Protein AF-A0A1Y4DAA7-F1 (afdb_monomer)

Radius of gyration: 29.64 Å; Cα contacts (8 Å, |Δi|>4): 229; chains: 1; bounding box: 51×98×81 Å

Organism: NCBI:txid2562704

Nearest PDB structures (foldseek):
  8glv-assembly1_Me  TM=2.232E-01  e=8.891E+00  Chlamydomonas reinhardtii

Solvent-accessible surface area (backbone atoms only — not comparable to full-atom values): 13936 Å² total; per-residue (Å²): 135,84,86,86,86,86,81,92,75,92,79,76,93,72,79,90,75,85,69,73,66,63,58,48,53,56,48,51,51,51,49,52,50,50,53,50,49,52,51,51,54,49,47,50,50,32,50,53,49,26,56,49,32,43,52,52,24,46,65,56,36,21,72,35,52,93,84,42,50,72,61,50,52,63,50,36,45,62,29,49,51,32,42,54,52,27,33,74,71,33,54,70,61,33,35,70,44,30,60,68,67,45,42,79,37,45,18,48,76,60,78,42,68,46,33,51,54,62,50,41,74,71,49,47,86,77,49,58,82,87,51,28,66,62,52,49,53,42,31,52,50,49,47,54,31,39,52,79,68,53,84,70,53,68,70,51,54,51,34,45,48,54,31,52,49,50,45,35,68,32,68,59,92,48,65,69,60,54,55,57,50,40,44,62,35,51,52,50,49,49,56,38,50,75,66,68,40,90,57,40,38,58,53,27,43,66,54,48,49,74,38,64,30,41,51,64,64,69,47,33,50,56,58,51,39,74,77,43,28,82,78,40,73,94,50,23,68,58,47,52,53,48,35,51,48,36,59,63,40,57,107

Mean predicted aligned error: 16.06 Å

Structure (mmCIF, N/CA/C/O backbone):
data_AF-A0A1Y4DAA7-F1
#
_entry.id   AF-A0A1Y4DAA7-F1
#
loop_
_atom_site.group_PDB
_atom_site.id
_atom_site.type_symbol
_atom_site.label_atom_id
_atom_site.label_alt_id
_atom_site.label_comp_id
_atom_site.label_asym_id
_atom_site.label_entity_id
_atom_site.label_seq_id
_atom_site.pdbx_PDB_ins_code
_atom_site.Cartn_x
_atom_site.Cartn_y
_atom_site.Cartn_z
_atom_site.occupancy
_atom_site.B_iso_or_equiv
_atom_site.auth_seq_id
_atom_site.auth_comp_id
_atom_site.auth_asym_id
_atom_site.auth_atom_id
_atom_site.pdbx_PDB_model_num
ATOM 1 N N . MET A 1 1 ? -19.362 75.043 58.374 1.00 34.78 1 MET A N 1
ATOM 2 C CA . MET A 1 1 ? -19.448 74.983 56.898 1.00 34.78 1 MET A CA 1
ATOM 3 C C . MET A 1 1 ? -18.044 74.804 56.323 1.00 34.78 1 MET A C 1
ATOM 5 O O . MET A 1 1 ? -17.164 75.540 56.727 1.00 34.78 1 MET A O 1
ATOM 9 N N . LYS A 1 2 ? -17.886 73.831 55.411 1.00 33.00 2 LYS A N 1
ATOM 10 C CA . LYS A 1 2 ? -16.891 73.701 54.318 1.00 33.00 2 LYS A CA 1
ATOM 11 C C . LYS A 1 2 ? -15.362 73.779 54.616 1.00 33.00 2 LYS A C 1
ATOM 13 O O . LYS A 1 2 ? -14.800 74.858 54.682 1.00 33.00 2 LYS A O 1
ATOM 18 N N . ARG A 1 3 ? -14.748 72.573 54.622 1.00 35.94 3 ARG A N 1
ATOM 19 C CA . ARG A 1 3 ? -13.523 72.075 53.913 1.00 35.94 3 ARG A CA 1
ATOM 20 C C . ARG A 1 3 ? -12.212 72.877 54.088 1.00 35.94 3 ARG A C 1
ATOM 22 O O . ARG A 1 3 ? -12.079 73.949 53.523 1.00 35.94 3 ARG A O 1
ATOM 29 N N . ILE A 1 4 ? -11.275 72.455 54.951 1.00 38.22 4 ILE A N 1
ATOM 30 C CA . ILE A 1 4 ? -10.219 71.406 54.802 1.00 38.22 4 ILE A CA 1
ATOM 31 C C . ILE A 1 4 ? -9.170 71.714 53.705 1.00 38.22 4 ILE A C 1
ATOM 33 O O . ILE A 1 4 ? -9.288 71.282 52.565 1.00 38.22 4 ILE A O 1
ATOM 37 N N . VAL A 1 5 ? -8.194 72.555 54.065 1.00 37.56 5 VAL A N 1
ATOM 38 C CA . VAL A 1 5 ? -6.740 72.290 54.223 1.00 37.56 5 VAL A CA 1
ATOM 39 C C . VAL A 1 5 ? -6.152 71.032 53.529 1.00 37.56 5 VAL A C 1
ATOM 41 O O . VAL A 1 5 ? -6.303 69.924 54.023 1.00 37.56 5 VAL A O 1
ATOM 44 N N . LEU A 1 6 ? -5.383 71.291 52.456 1.00 31.86 6 LEU A N 1
ATOM 45 C CA . LEU A 1 6 ? -3.923 71.062 52.342 1.00 31.86 6 LEU A CA 1
ATOM 46 C C . LEU A 1 6 ? -3.342 69.690 51.905 1.00 31.86 6 LEU A C 1
ATOM 48 O O . LEU A 1 6 ? -3.637 68.638 52.456 1.00 31.86 6 LEU A O 1
ATOM 52 N N . LEU A 1 7 ? -2.346 69.844 51.018 1.00 33.09 7 LEU A N 1
ATOM 53 C CA . LEU A 1 7 ? -1.111 69.071 50.801 1.00 33.09 7 LEU A CA 1
ATOM 54 C C . LEU A 1 7 ? -1.125 67.788 49.953 1.00 33.09 7 LEU A C 1
ATOM 56 O O . LEU A 1 7 ? -1.532 66.706 50.362 1.00 33.09 7 LEU A O 1
ATOM 60 N N . LEU A 1 8 ? -0.499 67.956 48.782 1.00 38.72 8 LEU A N 1
ATOM 61 C CA . LEU A 1 8 ? 0.221 66.948 48.015 1.00 38.72 8 LEU A CA 1
ATOM 62 C C . LEU A 1 8 ? 1.177 66.123 48.891 1.00 38.72 8 LEU A C 1
ATOM 64 O O . LEU A 1 8 ? 2.057 66.681 49.548 1.00 38.72 8 LEU A O 1
ATOM 68 N N . LEU A 1 9 ? 1.105 64.801 48.747 1.00 34.94 9 LEU A N 1
ATOM 69 C CA . LEU A 1 9 ? 2.240 63.904 48.940 1.00 34.94 9 LEU A CA 1
ATOM 70 C C . LEU A 1 9 ? 2.188 62.796 47.881 1.00 34.94 9 LEU A C 1
ATOM 72 O O . LEU A 1 9 ? 1.181 62.105 47.731 1.00 34.94 9 LEU A O 1
ATOM 76 N N . LEU A 1 10 ? 3.282 62.667 47.126 1.00 40.94 10 LEU A N 1
ATOM 77 C CA . LEU A 1 10 ? 3.526 61.594 46.166 1.00 40.94 10 LEU A CA 1
ATOM 78 C C . LEU A 1 10 ? 3.413 60.220 46.839 1.00 40.94 10 LEU A C 1
ATOM 80 O O . LEU A 1 10 ? 4.112 59.961 47.815 1.00 40.94 10 LEU A O 1
ATOM 84 N N . THR A 1 11 ? 2.678 59.294 46.221 1.00 40.38 11 THR A N 1
ATOM 85 C CA . THR A 1 11 ? 2.984 57.858 46.301 1.00 40.38 11 THR A CA 1
ATOM 86 C C . THR A 1 11 ? 2.868 57.212 44.918 1.00 40.38 11 THR A C 1
ATOM 88 O O . THR A 1 11 ? 1.792 56.986 44.384 1.00 40.38 11 THR A O 1
ATOM 91 N N . LEU A 1 12 ? 4.051 56.981 44.347 1.00 35.09 12 LEU A N 1
ATOM 92 C CA . LEU A 1 12 ? 4.485 55.750 43.685 1.00 35.09 12 LEU A CA 1
ATOM 93 C C . LEU A 1 12 ? 3.609 55.155 42.569 1.00 35.09 12 LEU A C 1
ATOM 95 O O . LEU A 1 12 ? 2.620 54.461 42.782 1.00 35.09 12 LEU A O 1
ATOM 99 N N . ILE A 1 13 ? 4.145 55.332 41.360 1.00 46.44 13 ILE A N 1
ATOM 100 C CA . ILE A 1 13 ? 4.071 54.440 40.201 1.00 46.44 13 ILE A CA 1
ATOM 101 C C . ILE A 1 13 ? 3.868 52.982 40.650 1.00 46.44 13 ILE A C 1
ATOM 103 O O . ILE A 1 13 ? 4.782 52.355 41.178 1.00 46.44 13 ILE A O 1
ATOM 107 N N . SER A 1 14 ? 2.684 52.433 40.393 1.00 40.03 14 SER A N 1
ATOM 108 C CA . SER A 1 14 ? 2.485 50.988 40.307 1.00 40.03 14 SER A CA 1
ATOM 109 C C . SER A 1 14 ? 2.174 50.660 38.849 1.00 40.03 14 SER A C 1
ATOM 111 O O . S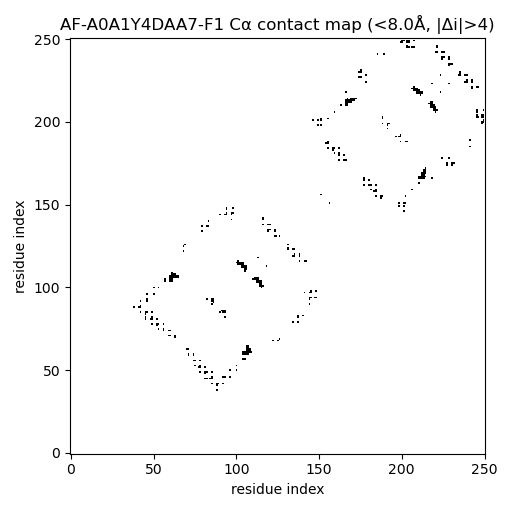ER A 1 14 ? 1.086 50.998 38.377 1.00 40.03 14 SER A O 1
ATOM 113 N N . PRO A 1 15 ? 3.093 50.031 38.098 1.00 40.69 15 PRO A N 1
ATOM 114 C CA . PRO A 1 15 ? 2.732 49.436 36.830 1.00 40.69 15 PRO A CA 1
ATOM 115 C C . PRO A 1 15 ? 1.942 48.167 37.153 1.00 40.69 15 PRO A C 1
ATOM 117 O O . PRO A 1 15 ? 2.514 47.123 37.447 1.00 40.69 15 PRO A O 1
ATOM 120 N N . ALA A 1 16 ? 0.613 48.233 37.089 1.00 39.12 16 ALA A N 1
ATOM 121 C CA . ALA A 1 16 ? -0.223 47.038 36.999 1.00 39.12 16 ALA A CA 1
ATOM 122 C C . ALA A 1 16 ? -0.151 46.460 35.571 1.00 39.12 16 ALA A C 1
ATOM 124 O O . ALA A 1 16 ? -1.151 46.290 34.884 1.00 39.12 16 ALA A O 1
ATOM 125 N N . VAL A 1 17 ? 1.064 46.183 35.108 1.00 50.28 17 VAL A N 1
ATOM 126 C CA . VAL A 1 17 ? 1.347 45.295 33.984 1.00 50.28 17 VAL A CA 1
ATOM 127 C C . VAL A 1 17 ? 2.045 44.127 34.645 1.00 50.28 17 VAL A C 1
ATOM 129 O O . VAL A 1 17 ? 3.196 44.296 34.982 1.00 50.28 17 VAL A O 1
ATOM 132 N N . PHE A 1 18 ? 1.330 43.046 34.963 1.00 45.78 18 PHE A N 1
ATOM 133 C CA . PHE A 1 18 ? 1.819 41.672 35.221 1.00 45.78 18 PHE A CA 1
ATOM 134 C C . PHE A 1 18 ? 0.738 40.898 36.003 1.00 45.78 18 PHE A C 1
ATOM 136 O O . PHE A 1 18 ? 0.894 40.563 37.170 1.00 45.78 18 PHE A O 1
ATOM 143 N N . ALA A 1 19 ? -0.398 40.631 35.354 1.00 43.03 19 ALA A N 1
ATOM 144 C CA . ALA A 1 19 ? -1.357 39.610 35.809 1.00 43.03 19 ALA A CA 1
ATOM 145 C C . ALA A 1 19 ? -2.188 39.000 34.660 1.00 43.03 19 ALA A C 1
ATOM 147 O O . ALA A 1 19 ? -2.745 37.918 34.810 1.00 43.03 19 ALA A O 1
ATOM 148 N N . GLN A 1 20 ? -2.256 39.649 33.489 1.00 40.69 20 GLN A N 1
ATOM 149 C CA . GLN A 1 20 ? -3.049 39.167 32.346 1.00 40.69 20 GLN A CA 1
ATOM 150 C C . GLN A 1 20 ? -2.310 38.203 31.399 1.00 40.69 20 GLN A C 1
ATOM 152 O O . GLN A 1 20 ? -2.951 37.526 30.598 1.00 40.69 20 GLN A O 1
ATOM 157 N N . THR A 1 21 ? -0.983 38.089 31.478 1.00 46.91 21 THR A N 1
ATOM 158 C CA . THR A 1 21 ? -0.200 37.215 30.583 1.00 46.91 21 THR A CA 1
ATOM 159 C C . THR A 1 21 ? -0.166 35.752 31.041 1.00 46.91 21 THR A C 1
ATOM 161 O O . THR A 1 21 ? -0.253 34.852 30.209 1.00 46.91 21 THR A O 1
ATOM 164 N N . THR A 1 22 ? -0.132 35.478 32.347 1.00 48.25 22 THR A N 1
ATOM 165 C CA . THR A 1 22 ? -0.086 34.106 32.899 1.00 48.25 22 THR A CA 1
ATOM 166 C C . THR A 1 22 ? -1.446 33.395 32.889 1.00 48.25 22 THR A C 1
ATOM 168 O O . THR A 1 22 ? -1.518 32.187 32.643 1.00 48.25 22 THR A O 1
ATOM 171 N N . VAL A 1 23 ? -2.548 34.129 33.083 1.00 49.56 23 VAL A N 1
ATOM 172 C CA . VAL A 1 23 ? -3.913 33.575 32.982 1.00 49.56 23 VAL A CA 1
ATOM 173 C C . VAL A 1 23 ? -4.238 33.174 31.538 1.00 49.56 23 VAL A C 1
ATOM 175 O O . VAL A 1 23 ? -4.834 32.122 31.323 1.00 49.56 23 VAL A O 1
ATOM 178 N N . ASN A 1 24 ? -3.769 33.939 30.546 1.00 56.81 24 ASN A N 1
ATOM 179 C CA . ASN A 1 24 ? -3.938 33.597 29.132 1.00 56.81 24 ASN A CA 1
ATOM 180 C C . ASN A 1 24 ? -3.098 32.385 28.716 1.00 56.81 24 ASN A C 1
ATOM 182 O O . ASN A 1 24 ? -3.638 31.481 28.091 1.00 56.81 24 ASN A O 1
ATOM 186 N N . ALA A 1 25 ? -1.822 32.302 29.107 1.00 57.66 25 ALA A N 1
ATOM 187 C CA . ALA A 1 25 ? -0.985 31.148 28.765 1.00 57.66 25 ALA A CA 1
ATOM 188 C C . ALA A 1 25 ? -1.542 29.834 29.346 1.00 57.66 25 ALA A C 1
ATOM 190 O O . ALA A 1 25 ? -1.697 28.857 28.621 1.00 57.66 25 ALA A O 1
ATOM 191 N N . SER A 1 26 ? -1.949 29.832 30.620 1.00 66.50 26 SER A N 1
ATOM 192 C CA . SER A 1 26 ? -2.527 28.644 31.269 1.00 66.50 26 SER A CA 1
ATOM 193 C C . SER A 1 26 ? -3.935 28.283 30.771 1.00 66.50 26 SER A C 1
ATOM 195 O O . SER A 1 26 ? -4.337 27.121 30.840 1.00 66.50 26 SER A O 1
ATOM 197 N N . ALA A 1 27 ? -4.724 29.251 30.294 1.00 66.69 27 ALA A N 1
ATOM 198 C CA . ALA A 1 27 ? -6.016 28.992 29.656 1.00 66.69 27 ALA A CA 1
ATOM 199 C C . ALA A 1 27 ? -5.841 28.442 28.232 1.00 66.69 27 ALA A C 1
ATOM 201 O O . ALA A 1 27 ? -6.522 27.485 27.870 1.00 66.69 27 ALA A O 1
ATOM 202 N N . ILE A 1 28 ? -4.890 28.983 27.465 1.00 66.56 28 ILE A N 1
ATOM 203 C CA . ILE A 1 28 ? -4.514 28.488 26.135 1.00 66.56 28 ILE A CA 1
ATOM 204 C C . ILE A 1 28 ? -3.943 27.071 26.239 1.00 66.56 28 ILE A C 1
ATOM 206 O O . ILE A 1 28 ? -4.340 26.203 25.472 1.00 66.56 28 ILE A O 1
ATOM 210 N N . GLU A 1 29 ? -3.084 26.797 27.220 1.00 66.81 29 GLU A N 1
ATOM 211 C CA . GLU A 1 29 ? -2.517 25.464 27.448 1.00 66.81 29 GLU A CA 1
ATOM 212 C C . GLU A 1 29 ? -3.592 24.448 27.868 1.00 66.81 29 GLU A C 1
ATOM 214 O O . GLU A 1 29 ? -3.622 23.327 27.361 1.00 66.81 29 GLU A O 1
ATOM 219 N N . ARG A 1 30 ? -4.547 24.845 28.723 1.00 70.62 30 ARG A N 1
ATOM 220 C CA . ARG A 1 30 ? -5.710 24.007 29.065 1.00 70.62 30 ARG A CA 1
ATOM 221 C C . ARG A 1 30 ? -6.621 23.755 27.865 1.00 70.62 30 ARG A C 1
ATOM 223 O O . ARG A 1 30 ? -7.062 22.622 27.689 1.00 70.62 30 ARG A O 1
ATOM 230 N N . ALA A 1 31 ? -6.877 24.765 27.036 1.00 63.81 31 ALA A N 1
ATOM 231 C CA . ALA A 1 31 ? -7.673 24.629 25.818 1.00 63.81 31 ALA A CA 1
ATOM 232 C C . ALA A 1 31 ? -6.971 23.744 24.776 1.00 63.81 31 ALA A C 1
ATOM 234 O O . ALA A 1 31 ? -7.603 22.867 24.194 1.00 63.81 31 ALA A O 1
ATOM 235 N N . ALA A 1 32 ? -5.656 23.901 24.601 1.00 58.78 32 ALA A N 1
ATOM 236 C CA . ALA A 1 32 ? -4.842 23.062 23.729 1.00 58.78 32 ALA A CA 1
ATOM 237 C C . ALA A 1 32 ? -4.811 21.607 24.217 1.00 58.78 32 ALA A C 1
ATOM 239 O O . ALA A 1 32 ? -4.983 20.687 23.421 1.00 58.78 32 ALA A O 1
ATOM 240 N N . LYS A 1 33 ? -4.674 21.384 25.530 1.00 61.44 33 LYS A N 1
ATOM 241 C CA . LYS A 1 33 ? -4.720 20.047 26.135 1.00 61.44 33 LYS A CA 1
ATOM 242 C C . LYS A 1 33 ? -6.104 19.406 26.014 1.00 61.44 33 LYS A C 1
ATOM 244 O O . LYS A 1 33 ? -6.197 18.223 25.707 1.00 61.44 33 LYS A O 1
ATOM 249 N N . ALA A 1 34 ? -7.178 20.174 26.199 1.00 63.88 34 ALA A N 1
ATOM 250 C CA . ALA A 1 34 ? -8.547 19.697 26.005 1.00 63.88 34 ALA A CA 1
ATOM 251 C C . ALA A 1 34 ? -8.826 19.340 24.536 1.00 63.88 34 ALA A C 1
ATOM 253 O O . ALA A 1 34 ? -9.356 18.265 24.266 1.00 63.88 34 ALA A O 1
ATOM 254 N N . ALA A 1 35 ? -8.399 20.180 23.589 1.00 61.31 35 ALA A N 1
ATOM 255 C CA . ALA A 1 3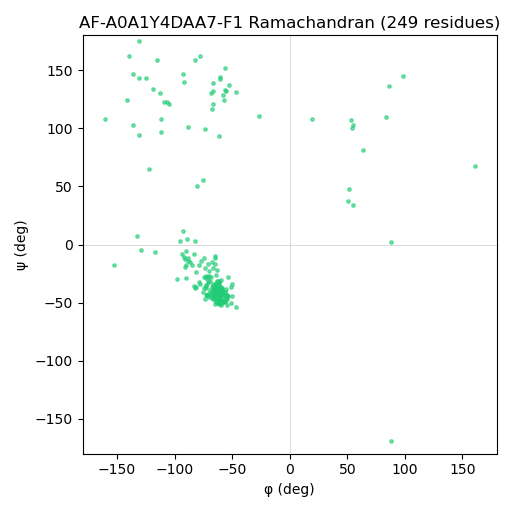5 ? -8.508 19.906 22.157 1.00 61.31 35 ALA A CA 1
ATOM 256 C C . ALA A 1 35 ? -7.672 18.683 21.738 1.00 61.31 35 ALA A C 1
ATOM 258 O O . ALA A 1 35 ? -8.130 17.852 20.955 1.00 61.31 35 ALA A O 1
ATOM 259 N N . HIS A 1 36 ? -6.470 18.531 22.299 1.00 64.19 36 HIS A N 1
ATOM 260 C CA . HIS A 1 36 ? -5.625 17.358 22.087 1.00 64.19 36 HIS A CA 1
ATOM 261 C C . HIS A 1 36 ? -6.291 16.077 22.611 1.00 64.19 36 HIS A C 1
ATOM 263 O O . HIS A 1 36 ? -6.343 15.075 21.900 1.00 64.19 36 HIS A O 1
ATOM 269 N N . ASN A 1 37 ? -6.854 16.116 23.821 1.00 71.94 37 ASN A N 1
ATOM 270 C CA . ASN A 1 37 ? -7.578 14.984 24.400 1.00 71.94 37 ASN A CA 1
ATOM 271 C C . ASN A 1 37 ? -8.829 14.635 23.582 1.00 71.94 37 ASN A C 1
ATOM 273 O O . ASN A 1 37 ? -9.057 13.468 23.291 1.00 71.94 37 ASN A O 1
ATOM 277 N N . GLN A 1 38 ? -9.582 15.636 23.120 1.00 74.81 38 GLN A N 1
ATOM 278 C CA . GLN A 1 38 ? -10.750 15.428 22.264 1.00 74.81 38 GLN A CA 1
ATOM 279 C C . GLN A 1 38 ? -10.377 14.774 20.925 1.00 74.81 38 GLN A C 1
ATOM 281 O O . GLN A 1 38 ? -11.077 13.873 20.463 1.00 74.81 38 GLN A O 1
ATOM 286 N N . LYS A 1 39 ? -9.254 15.183 20.316 1.00 74.69 39 LYS A N 1
ATOM 287 C CA . LYS A 1 39 ? -8.728 14.553 19.098 1.00 74.69 39 LYS A CA 1
ATOM 288 C C . LYS A 1 39 ? -8.296 13.106 19.355 1.00 74.69 39 LYS A C 1
ATOM 290 O O . LYS A 1 39 ? -8.612 12.232 18.553 1.00 74.69 39 LYS A O 1
ATOM 295 N N . ALA A 1 40 ? -7.617 12.836 20.470 1.00 75.31 40 ALA A N 1
ATOM 296 C CA . ALA A 1 40 ? -7.219 11.481 20.852 1.00 75.31 40 ALA A CA 1
ATOM 297 C C . ALA A 1 40 ? -8.438 10.566 21.093 1.00 75.31 40 ALA A C 1
ATOM 299 O O . ALA A 1 40 ? -8.477 9.447 20.580 1.00 75.31 40 ALA A O 1
ATOM 300 N N . ASP A 1 41 ? -9.467 11.064 21.784 1.00 84.25 41 ASP A N 1
ATOM 301 C CA . ASP A 1 41 ? -10.721 10.340 22.018 1.00 84.25 41 ASP A CA 1
ATOM 302 C C . ASP A 1 41 ? -11.462 10.046 20.709 1.00 84.25 41 ASP A C 1
ATOM 304 O O . ASP A 1 41 ? -12.002 8.953 20.523 1.00 84.25 41 ASP A O 1
ATOM 308 N N . GLN A 1 42 ? -11.473 11.001 19.774 1.00 88.06 42 GLN A N 1
ATOM 309 C CA . GLN A 1 42 ? -12.063 10.814 18.450 1.00 88.06 42 GLN A CA 1
ATOM 310 C C . GLN A 1 42 ? -11.323 9.739 17.644 1.00 88.06 42 GLN A C 1
ATOM 312 O O . GLN A 1 42 ? -11.968 8.856 17.080 1.00 88.06 42 GLN A O 1
ATOM 317 N N . VAL A 1 43 ? -9.987 9.772 17.616 1.00 88.25 43 VAL A N 1
ATOM 318 C CA . VAL A 1 43 ? -9.169 8.760 16.922 1.00 88.25 43 VAL A CA 1
ATOM 319 C C . VAL A 1 43 ? -9.380 7.373 17.532 1.00 88.25 43 VAL A C 1
ATOM 321 O O . VAL A 1 43 ? -9.535 6.400 16.795 1.00 88.25 43 VAL A O 1
ATOM 324 N N . SER A 1 44 ? -9.456 7.275 18.862 1.00 88.69 44 SER A N 1
ATOM 325 C CA . SER A 1 44 ? -9.745 6.020 19.565 1.00 88.69 44 SER A CA 1
ATOM 326 C C . SER A 1 44 ? -11.121 5.454 19.187 1.00 88.69 44 SER A C 1
ATOM 328 O O . SER A 1 44 ? -11.235 4.282 18.824 1.00 88.69 44 SER A O 1
ATOM 330 N N . LYS A 1 45 ? -12.162 6.300 19.162 1.00 93.88 45 LYS A N 1
ATOM 331 C CA . LYS A 1 45 ? -13.511 5.905 18.722 1.00 93.88 45 LYS A CA 1
ATOM 332 C C . LYS A 1 45 ? -13.532 5.428 17.270 1.00 93.88 45 LYS A C 1
ATOM 334 O O . LYS A 1 45 ? -14.098 4.376 16.996 1.00 93.88 45 LYS A O 1
ATOM 339 N N . LEU A 1 46 ? -12.893 6.162 16.357 1.00 94.00 46 LEU A N 1
ATOM 340 C CA . LEU A 1 46 ? -12.813 5.789 14.940 1.00 94.00 46 LEU A CA 1
ATOM 341 C C . LEU A 1 46 ? -12.023 4.492 14.728 1.00 94.00 46 LEU A C 1
ATOM 343 O O . LEU A 1 46 ? -12.396 3.674 13.890 1.00 94.00 46 LEU A O 1
ATOM 347 N N . THR A 1 47 ? -10.974 4.267 15.522 1.00 92.88 47 THR A N 1
ATOM 348 C CA . THR A 1 47 ? -10.204 3.014 15.516 1.00 92.88 47 THR A CA 1
ATOM 349 C C . THR A 1 47 ? -11.093 1.839 15.919 1.00 92.88 47 THR A C 1
ATOM 351 O O . THR A 1 47 ? -11.164 0.838 15.207 1.00 92.88 47 THR A O 1
ATOM 354 N N . ALA A 1 48 ? -11.823 1.971 17.031 1.00 94.62 48 ALA A N 1
ATOM 355 C CA . ALA A 1 48 ? -12.742 0.939 17.502 1.00 94.62 48 ALA A CA 1
ATOM 356 C C . ALA A 1 48 ? -13.874 0.668 16.496 1.00 94.62 48 ALA A C 1
ATOM 358 O O . ALA A 1 48 ? -14.188 -0.494 16.239 1.00 94.62 48 ALA A O 1
ATOM 359 N N . GLN A 1 49 ? -14.436 1.723 15.898 1.00 97.06 49 GLN A N 1
ATOM 360 C CA . GLN A 1 49 ? -15.466 1.620 14.864 1.00 97.06 49 GLN A CA 1
ATOM 361 C C . GLN A 1 49 ? -14.943 0.864 13.638 1.00 97.06 49 GLN A C 1
ATOM 363 O O . GLN A 1 49 ? -15.549 -0.116 13.224 1.00 97.06 49 GLN A O 1
ATOM 368 N N . THR A 1 50 ? -13.759 1.228 13.140 1.00 97.31 50 THR A N 1
ATOM 369 C CA . THR A 1 50 ? -13.133 0.569 11.983 1.00 97.31 50 THR A CA 1
ATOM 370 C C . THR A 1 50 ? -12.923 -0.929 12.216 1.00 97.31 50 THR A C 1
ATOM 372 O O . THR A 1 50 ? -13.200 -1.749 11.343 1.00 97.31 50 THR A O 1
ATOM 375 N N . LEU A 1 51 ? -12.477 -1.321 13.413 1.00 96.56 51 LEU A N 1
ATOM 376 C CA . LEU A 1 51 ? -12.307 -2.735 13.764 1.00 96.56 51 LEU A CA 1
ATOM 377 C C . LEU A 1 51 ? -13.644 -3.473 13.936 1.00 96.56 51 LEU A C 1
ATOM 379 O O . LEU A 1 51 ? -13.723 -4.675 13.670 1.00 96.56 51 LEU A O 1
ATOM 383 N N . ALA A 1 52 ? -14.694 -2.786 14.387 1.00 97.38 52 ALA A N 1
ATOM 384 C CA . ALA A 1 52 ? -16.038 -3.351 14.451 1.00 97.38 52 ALA A CA 1
ATOM 385 C C . ALA A 1 52 ? -16.617 -3.574 13.045 1.00 97.38 52 ALA A C 1
ATOM 387 O O . ALA A 1 52 ? -17.125 -4.663 12.764 1.00 97.38 52 ALA A O 1
ATOM 388 N N . ASP A 1 53 ? -16.460 -2.601 12.149 1.00 97.88 53 ASP A N 1
ATOM 389 C CA . ASP A 1 53 ? -16.917 -2.686 10.760 1.00 97.88 53 ASP A CA 1
ATOM 390 C C . ASP A 1 53 ? -16.131 -3.739 9.969 1.00 97.88 53 ASP A C 1
ATOM 392 O O . ASP A 1 53 ? -16.719 -4.479 9.180 1.00 97.88 53 ASP A O 1
ATOM 396 N N . LEU A 1 54 ? -14.836 -3.921 10.263 1.00 97.38 54 LEU A N 1
ATOM 397 C CA . LEU A 1 54 ? -14.049 -5.040 9.737 1.00 97.38 54 LEU A CA 1
ATOM 398 C C . LEU A 1 54 ? -14.662 -6.391 10.121 1.00 97.38 54 LEU A C 1
ATOM 400 O O . LEU A 1 54 ? -14.834 -7.256 9.264 1.00 97.38 54 LEU A O 1
ATOM 404 N N . LYS A 1 55 ? -15.026 -6.586 11.393 1.00 96.94 55 LYS A N 1
ATOM 405 C CA . LYS A 1 55 ? -15.658 -7.837 11.851 1.00 96.94 55 LYS A CA 1
ATOM 406 C C . LYS A 1 55 ? -17.027 -8.054 11.207 1.00 96.94 55 LYS A C 1
ATOM 408 O O . LYS A 1 55 ? -17.373 -9.188 10.869 1.00 96.94 55 LYS A O 1
ATOM 413 N N . ALA A 1 56 ? -17.808 -6.988 11.037 1.00 97.19 56 ALA A N 1
ATOM 414 C CA . ALA A 1 56 ? -19.095 -7.051 10.351 1.00 97.19 56 ALA A CA 1
ATOM 415 C C . ALA A 1 56 ? -18.920 -7.469 8.884 1.00 97.19 56 ALA A C 1
ATOM 417 O O . ALA A 1 56 ? -19.603 -8.391 8.426 1.00 97.19 56 ALA A O 1
ATOM 418 N N . PHE A 1 57 ? -17.948 -6.870 8.189 1.00 97.00 57 PHE A N 1
ATOM 419 C CA . PHE A 1 57 ? -17.579 -7.250 6.831 1.00 97.00 57 PHE A CA 1
ATOM 420 C C . PHE A 1 57 ? -17.111 -8.707 6.759 1.00 97.00 57 PHE A C 1
ATOM 422 O O . PHE A 1 57 ? -17.655 -9.463 5.966 1.00 97.00 57 PHE A O 1
ATOM 429 N N . GLN A 1 58 ? -16.190 -9.152 7.620 1.00 96.81 58 GLN A N 1
ATOM 430 C CA . GLN A 1 58 ? -15.715 -10.544 7.655 1.00 96.81 58 GLN A CA 1
ATOM 431 C C . GLN A 1 58 ? -16.868 -11.548 7.800 1.00 96.81 58 GLN A C 1
ATOM 433 O O . GLN A 1 58 ? -16.925 -12.552 7.089 1.00 96.81 58 GLN A O 1
ATOM 438 N N . LYS A 1 59 ? -17.827 -11.258 8.688 1.00 96.31 59 LYS A N 1
ATOM 439 C CA . LYS A 1 59 ? -19.020 -12.093 8.881 1.00 96.31 59 LYS A CA 1
ATOM 440 C C . LYS A 1 59 ? -19.909 -12.132 7.634 1.00 96.31 59 LYS A C 1
ATOM 442 O O . LYS A 1 59 ? -20.478 -13.178 7.329 1.00 96.31 59 LYS A O 1
ATOM 447 N N . ALA A 1 60 ? -20.053 -11.010 6.933 1.00 94.88 60 ALA A N 1
ATOM 448 C CA . ALA A 1 60 ? -20.818 -10.942 5.692 1.00 94.88 60 ALA A CA 1
ATOM 449 C C . ALA A 1 60 ? -20.089 -11.634 4.528 1.00 94.88 60 ALA A C 1
ATOM 451 O O . ALA A 1 60 ? -20.704 -12.414 3.808 1.00 94.88 60 ALA A O 1
ATOM 452 N N . ALA A 1 61 ? -18.784 -11.410 4.385 1.00 94.50 61 ALA A N 1
ATOM 453 C CA . ALA A 1 61 ? -17.938 -11.973 3.338 1.00 94.50 61 ALA A CA 1
ATOM 454 C C . ALA A 1 61 ? -17.871 -13.505 3.397 1.00 94.50 61 ALA A C 1
ATOM 456 O O . ALA A 1 61 ? -17.823 -14.155 2.355 1.00 94.50 61 ALA A O 1
ATOM 457 N N . PHE A 1 62 ? -17.964 -14.094 4.598 1.00 95.38 62 PHE A N 1
ATOM 458 C CA . PHE A 1 62 ? -17.927 -15.546 4.790 1.00 95.38 62 PHE A CA 1
ATOM 459 C C . PHE A 1 62 ? -18.912 -16.307 3.895 1.00 95.38 62 PHE A C 1
ATOM 461 O O . PHE A 1 62 ? -18.578 -17.381 3.407 1.00 95.38 62 PHE A O 1
ATOM 468 N N . ARG A 1 63 ? -20.108 -15.760 3.644 1.00 93.12 63 ARG A N 1
ATOM 469 C CA . ARG A 1 63 ? -21.152 -16.425 2.840 1.00 93.12 63 ARG A CA 1
ATOM 470 C C . ARG A 1 63 ? -21.065 -16.155 1.334 1.00 93.12 63 ARG A C 1
ATOM 472 O O . ARG A 1 63 ? -21.772 -16.818 0.582 1.00 93.12 63 ARG A O 1
ATOM 479 N N . TYR A 1 64 ? -20.251 -15.198 0.896 1.00 92.31 64 TYR A N 1
ATOM 480 C CA . TYR A 1 64 ? -20.191 -14.784 -0.506 1.00 92.31 64 TYR A CA 1
ATOM 481 C C . TYR A 1 64 ? -19.108 -15.537 -1.276 1.00 92.31 64 TYR A C 1
ATOM 483 O O . TYR A 1 64 ? -18.067 -15.904 -0.727 1.00 92.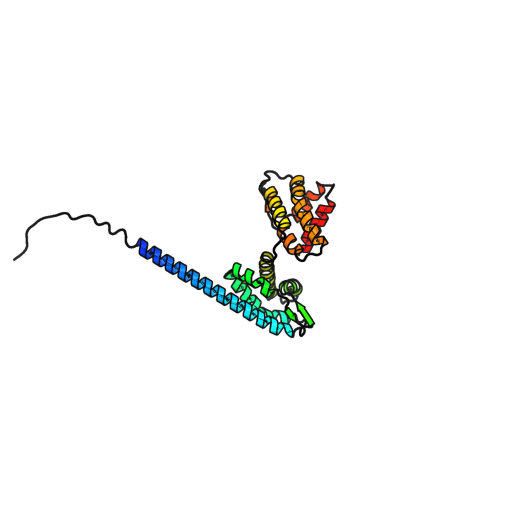31 64 TYR A O 1
ATOM 491 N N . GLN A 1 65 ? -19.360 -15.790 -2.556 1.00 90.56 65 GLN A N 1
ATOM 492 C CA . GLN A 1 65 ? -18.362 -16.303 -3.487 1.00 90.56 65 GLN A CA 1
ATOM 493 C C . GLN A 1 65 ? -17.431 -15.178 -3.944 1.00 90.56 65 GLN A C 1
ATOM 495 O O . GLN A 1 65 ? -17.753 -13.998 -3.845 1.00 90.56 65 GLN A O 1
ATOM 500 N N . TYR A 1 66 ? -16.275 -15.550 -4.498 1.00 85.06 66 TYR A N 1
ATOM 501 C CA . TYR A 1 66 ? -15.289 -14.582 -4.995 1.00 85.06 66 TYR A CA 1
ATOM 502 C C . TYR A 1 66 ? -15.880 -13.605 -6.028 1.00 85.06 66 TYR A C 1
ATOM 504 O O . TYR A 1 66 ? -15.563 -12.424 -6.004 1.00 85.06 66 TYR A O 1
ATOM 512 N N . TYR A 1 67 ? -16.756 -14.103 -6.905 1.00 85.56 67 TYR A N 1
ATOM 513 C CA . TYR A 1 67 ? -17.355 -13.341 -8.005 1.00 85.56 67 TYR A CA 1
ATOM 514 C C . TYR A 1 67 ? -18.663 -12.622 -7.627 1.00 85.56 67 TYR A C 1
ATOM 516 O O . TYR A 1 67 ? -19.293 -12.008 -8.486 1.00 85.56 67 TYR A O 1
ATOM 524 N N . ASP A 1 68 ? -19.082 -12.657 -6.356 1.00 87.12 68 ASP A N 1
ATOM 525 C CA . ASP A 1 68 ? -20.278 -11.948 -5.873 1.00 87.12 68 ASP A CA 1
ATOM 526 C C . ASP A 1 68 ? -19.973 -10.461 -5.607 1.00 87.12 68 ASP A C 1
ATOM 528 O O . ASP A 1 68 ? -20.266 -9.917 -4.537 1.00 87.12 68 ASP A O 1
ATOM 532 N N . TYR A 1 69 ? -19.362 -9.791 -6.590 1.00 83.00 69 TYR A N 1
ATOM 533 C CA . TYR A 1 69 ? -18.751 -8.467 -6.454 1.00 83.00 69 TYR A CA 1
ATOM 534 C C . TYR A 1 69 ? -19.688 -7.434 -5.827 1.00 83.00 69 TYR A C 1
ATOM 536 O O . TYR A 1 69 ? -19.335 -6.808 -4.830 1.00 83.00 69 TYR A O 1
ATOM 544 N N . ASN A 1 70 ? -20.913 -7.311 -6.345 1.00 83.62 70 ASN A N 1
ATOM 545 C CA . ASN A 1 70 ? -21.896 -6.345 -5.847 1.00 83.62 70 ASN A CA 1
ATOM 546 C C . ASN A 1 70 ? -22.161 -6.502 -4.343 1.00 83.62 70 ASN A C 1
ATOM 548 O O . ASN A 1 70 ? -22.171 -5.515 -3.611 1.00 83.62 70 ASN A O 1
ATOM 552 N N . PHE A 1 71 ? -22.340 -7.735 -3.865 1.00 87.75 71 PHE A N 1
ATOM 553 C CA . PHE A 1 71 ? -22.624 -7.994 -2.454 1.00 87.75 71 PHE A CA 1
ATOM 554 C C . PHE A 1 71 ? -21.385 -7.824 -1.578 1.00 87.75 71 PHE A C 1
ATOM 556 O O . PHE A 1 71 ? -21.485 -7.291 -0.471 1.00 87.75 71 PHE A O 1
ATOM 563 N N . MET A 1 72 ? -20.219 -8.228 -2.086 1.00 90.50 72 MET A N 1
ATOM 564 C CA . MET A 1 72 ? -18.938 -8.030 -1.417 1.00 90.50 72 MET A CA 1
ATOM 565 C C . MET A 1 72 ? -18.655 -6.543 -1.191 1.00 90.50 72 MET A C 1
ATOM 567 O O . MET A 1 72 ? -18.441 -6.142 -0.048 1.00 90.50 72 MET A O 1
ATOM 571 N N . PHE A 1 73 ? -18.737 -5.714 -2.236 1.00 90.94 73 PHE A N 1
ATOM 572 C CA . PHE A 1 73 ? -18.490 -4.274 -2.139 1.00 90.94 73 PHE A CA 1
ATOM 573 C C . PHE A 1 73 ? -19.531 -3.556 -1.272 1.00 90.94 73 PHE A C 1
ATOM 575 O O . PHE A 1 73 ? -19.150 -2.783 -0.398 1.00 90.94 73 PHE A O 1
ATOM 582 N N . GLN A 1 74 ? -20.824 -3.874 -1.408 1.00 90.12 74 GLN A N 1
ATOM 583 C CA . GLN A 1 74 ? -21.861 -3.316 -0.526 1.00 90.12 74 GLN A CA 1
ATOM 584 C C . GLN A 1 74 ? -21.606 -3.649 0.948 1.00 90.12 74 GLN A C 1
ATOM 586 O O . GLN A 1 74 ? -21.741 -2.792 1.816 1.00 90.12 74 GLN A O 1
ATOM 591 N N . SER A 1 75 ? -21.201 -4.886 1.248 1.00 92.50 75 SER A N 1
ATOM 592 C CA . SER A 1 75 ? -20.901 -5.289 2.627 1.00 92.50 75 SER A CA 1
ATOM 593 C C . SER A 1 75 ? -19.620 -4.667 3.193 1.00 92.50 75 SER A C 1
ATOM 595 O O . SER A 1 75 ? -19.427 -4.674 4.407 1.00 92.50 75 SER A O 1
ATOM 597 N N . MET A 1 76 ? -18.755 -4.137 2.328 1.00 94.38 76 MET A N 1
ATOM 598 C CA . MET A 1 76 ? -17.488 -3.499 2.684 1.00 94.38 76 MET A CA 1
ATOM 599 C C . MET A 1 76 ? -17.629 -1.986 2.901 1.00 94.38 76 MET A C 1
ATOM 601 O O . MET A 1 76 ? -16.718 -1.360 3.435 1.00 94.38 76 MET A O 1
ATOM 605 N N . ASP A 1 77 ? -18.752 -1.384 2.510 1.00 94.12 77 ASP A N 1
ATOM 606 C CA . ASP A 1 77 ? -18.889 0.072 2.451 1.00 94.12 77 ASP A CA 1
ATOM 607 C C . ASP A 1 77 ? -18.717 0.754 3.820 1.00 94.12 77 ASP A C 1
ATOM 609 O O . ASP A 1 77 ? -17.983 1.731 3.937 1.00 94.12 77 ASP A O 1
ATOM 613 N N . ALA A 1 78 ? -19.269 0.173 4.891 1.00 95.50 78 ALA A N 1
ATOM 614 C CA . ALA A 1 78 ? -19.066 0.687 6.249 1.00 95.50 78 ALA A CA 1
ATOM 615 C C . ALA A 1 78 ? -17.579 0.691 6.654 1.00 95.50 78 ALA A C 1
ATOM 617 O O . ALA A 1 78 ? -17.078 1.689 7.166 1.00 95.50 78 ALA A O 1
ATOM 618 N N . LEU A 1 79 ? -16.852 -0.392 6.345 1.00 97.50 79 LEU A N 1
ATOM 619 C CA . LEU A 1 79 ? -15.413 -0.500 6.602 1.00 97.50 79 LEU A CA 1
ATOM 620 C C . LEU A 1 79 ? -14.624 0.545 5.801 1.00 97.50 79 LEU A C 1
ATOM 622 O O . LEU A 1 79 ? -13.725 1.189 6.349 1.00 97.50 79 LEU A O 1
ATOM 626 N N . ARG A 1 80 ? -14.974 0.733 4.521 1.00 96.56 80 ARG A N 1
ATOM 627 C CA . ARG A 1 80 ? -14.401 1.774 3.658 1.00 96.56 80 ARG A CA 1
ATOM 628 C C . ARG A 1 80 ? -14.562 3.146 4.313 1.00 96.56 80 ARG A C 1
ATOM 630 O O . ARG A 1 80 ? -13.583 3.876 4.461 1.00 96.56 80 ARG A O 1
ATOM 637 N N . GLU A 1 81 ? -15.777 3.502 4.718 1.00 97.19 81 GLU A N 1
ATOM 638 C CA . GLU A 1 81 ? -16.069 4.809 5.313 1.00 97.19 81 GLU A CA 1
ATOM 639 C C . GLU A 1 81 ? -15.349 5.025 6.637 1.00 97.19 81 GLU A C 1
ATOM 641 O O . GLU A 1 81 ? -14.672 6.043 6.800 1.00 97.19 81 GLU A O 1
ATOM 646 N N . SER A 1 82 ? -15.438 4.061 7.556 1.00 97.44 82 SER A N 1
ATOM 647 C CA . SER A 1 82 ? -14.787 4.157 8.861 1.00 97.44 82 SER A CA 1
ATOM 648 C C . SER A 1 82 ? -13.270 4.290 8.725 1.00 97.44 82 SER A C 1
ATOM 650 O O . SER A 1 82 ? -12.658 5.107 9.414 1.00 97.44 82 SER A O 1
ATOM 652 N N . TYR A 1 83 ? -12.664 3.555 7.782 1.00 97.31 83 TYR A N 1
ATOM 653 C CA . TYR A 1 83 ? -11.227 3.613 7.537 1.00 97.31 83 TYR A CA 1
ATOM 654 C C . TYR A 1 83 ? -10.797 4.964 6.964 1.00 97.31 83 TYR A C 1
ATOM 656 O O . TYR A 1 83 ? -9.840 5.568 7.448 1.00 97.31 83 TYR A O 1
ATOM 664 N N . MET A 1 84 ? -11.521 5.476 5.964 1.00 97.25 84 MET A N 1
ATOM 665 C CA . MET A 1 84 ? -11.205 6.774 5.364 1.00 97.25 84 MET A CA 1
ATOM 666 C C . MET A 1 84 ? -11.387 7.921 6.367 1.00 97.25 84 MET A C 1
ATOM 668 O O . MET A 1 84 ? -10.571 8.845 6.396 1.00 97.25 84 MET A O 1
ATOM 672 N N . GLN A 1 85 ? -12.392 7.841 7.246 1.00 96.81 85 GLN A N 1
ATOM 673 C CA . GLN A 1 85 ? -12.559 8.788 8.352 1.00 96.81 85 GLN A CA 1
ATOM 674 C C . GLN A 1 85 ? -11.422 8.687 9.377 1.00 96.81 85 GLN A C 1
ATOM 676 O O . GLN A 1 85 ? -10.889 9.717 9.797 1.00 96.81 85 GLN A O 1
ATOM 681 N N . LEU A 1 86 ? -11.014 7.470 9.757 1.00 95.88 86 LEU A N 1
ATOM 682 C CA . LEU A 1 86 ? -9.878 7.248 10.653 1.00 95.88 86 LEU A CA 1
ATOM 683 C C . LEU A 1 86 ? -8.597 7.850 10.073 1.00 95.88 86 LEU A C 1
ATOM 685 O O . LEU A 1 86 ? -7.911 8.593 10.771 1.00 95.88 86 LEU A O 1
ATOM 689 N N . ARG A 1 87 ? -8.309 7.588 8.795 1.00 92.88 87 ARG A N 1
ATOM 690 C CA . ARG A 1 87 ? -7.133 8.119 8.098 1.00 92.88 87 ARG A CA 1
ATOM 691 C C . ARG A 1 87 ? -7.147 9.642 8.018 1.00 92.88 87 ARG A C 1
ATOM 693 O O . ARG A 1 87 ? -6.126 10.265 8.290 1.00 92.88 87 ARG A O 1
ATOM 700 N N . GLY A 1 88 ? -8.305 10.243 7.735 1.00 90.31 88 GLY A N 1
ATOM 701 C CA . GLY A 1 88 ? -8.477 11.699 7.760 1.00 90.31 88 GLY A CA 1
ATOM 702 C C . GLY A 1 88 ? -8.271 12.320 9.149 1.00 90.31 88 GLY A C 1
ATOM 703 O O . GLY A 1 88 ? -7.783 13.444 9.256 1.00 90.31 88 GLY A O 1
ATOM 704 N N . ALA A 1 89 ? -8.597 11.596 10.224 1.00 87.38 89 ALA A N 1
ATOM 705 C CA . ALA A 1 89 ? -8.374 12.050 11.599 1.00 87.38 89 ALA A CA 1
ATOM 706 C C . ALA A 1 89 ? -6.929 11.815 12.089 1.00 87.38 89 ALA A C 1
ATOM 708 O O . ALA A 1 89 ? -6.377 12.639 12.830 1.00 87.38 89 ALA A O 1
ATOM 709 N N . SER A 1 90 ? -6.321 10.688 11.704 1.00 85.44 90 SER A N 1
ATOM 710 C CA . SER A 1 90 ? -4.954 10.291 12.045 1.00 85.44 90 SER A CA 1
ATOM 711 C C . SER A 1 90 ? -4.416 9.217 11.092 1.00 85.44 90 SER A C 1
ATOM 713 O O . SER A 1 90 ? -4.747 8.035 11.205 1.00 85.44 90 SER A O 1
ATOM 715 N N . GLU A 1 91 ? -3.483 9.605 10.222 1.00 84.00 91 GLU A N 1
ATOM 716 C CA . GLU A 1 91 ? -2.758 8.662 9.360 1.00 84.00 91 GLU A CA 1
ATOM 717 C C . GLU A 1 91 ? -1.995 7.603 10.167 1.00 84.00 91 GLU A C 1
ATOM 719 O O . GLU A 1 91 ? -1.999 6.431 9.812 1.00 84.00 91 GLU A O 1
ATOM 724 N N . THR A 1 92 ? -1.375 7.984 11.289 1.00 77.25 92 THR A N 1
ATOM 725 C CA . THR A 1 92 ? -0.644 7.048 12.160 1.00 77.25 92 THR A CA 1
ATOM 726 C C . THR A 1 92 ? -1.550 5.948 12.712 1.00 77.25 92 THR A C 1
ATOM 728 O O . THR A 1 92 ? -1.140 4.791 12.775 1.00 77.25 92 THR A O 1
ATOM 731 N N . ALA A 1 93 ? -2.783 6.287 13.099 1.00 79.44 93 ALA A N 1
ATOM 732 C CA . ALA A 1 93 ? -3.747 5.300 13.573 1.00 79.44 93 ALA A CA 1
ATOM 733 C C . ALA A 1 93 ? -4.287 4.426 12.429 1.00 79.44 93 ALA A C 1
ATOM 735 O O . ALA A 1 93 ? -4.438 3.222 12.604 1.00 79.44 93 ALA A O 1
ATOM 736 N N . ALA A 1 94 ? -4.517 4.988 11.239 1.00 88.38 94 ALA A N 1
ATOM 737 C CA . ALA A 1 94 ? -4.889 4.186 10.072 1.00 88.38 94 ALA A CA 1
ATOM 738 C C . ALA A 1 94 ? -3.791 3.172 9.707 1.00 88.38 94 ALA A C 1
ATOM 740 O O . ALA A 1 94 ? -4.077 1.986 9.552 1.00 88.38 94 ALA A O 1
ATOM 741 N N . LYS A 1 95 ? -2.524 3.601 9.697 1.00 84.88 95 LYS A N 1
ATOM 742 C CA . LYS A 1 95 ? -1.350 2.745 9.462 1.00 84.88 95 LYS A CA 1
ATOM 743 C C . LYS A 1 95 ? -1.215 1.605 10.465 1.00 84.88 95 LYS A C 1
ATOM 745 O O . LYS A 1 95 ? -0.834 0.504 10.080 1.00 84.88 95 LYS A O 1
ATOM 750 N N . SER A 1 96 ? -1.549 1.826 11.737 1.00 79.62 96 SER A N 1
ATOM 751 C CA . SER A 1 96 ? -1.491 0.757 12.745 1.00 79.62 96 SER A CA 1
ATOM 752 C C . SER A 1 96 ? -2.613 -0.280 12.588 1.00 79.62 96 SER A C 1
ATOM 754 O O . SER A 1 96 ? -2.435 -1.443 12.954 1.00 79.62 96 SER A O 1
ATOM 756 N N . VAL A 1 97 ? -3.753 0.115 12.015 1.00 88.25 97 VAL A N 1
ATOM 757 C CA . VAL A 1 97 ? -4.917 -0.754 11.780 1.00 88.25 97 VAL A CA 1
ATOM 758 C C . VAL A 1 97 ? -4.856 -1.450 10.415 1.00 88.25 97 VAL A C 1
ATOM 760 O O . VAL A 1 97 ? -5.357 -2.567 10.280 1.00 88.25 97 VAL A O 1
ATOM 763 N N . ALA A 1 98 ? -4.210 -0.846 9.416 1.00 90.06 98 ALA A N 1
ATOM 764 C CA . ALA A 1 98 ? -4.138 -1.354 8.046 1.00 90.06 98 ALA A CA 1
ATOM 765 C C . ALA A 1 98 ? -3.702 -2.834 7.939 1.00 90.06 98 ALA A C 1
ATOM 767 O O . ALA A 1 98 ? -4.374 -3.586 7.224 1.00 90.06 98 ALA A O 1
ATOM 768 N N . PRO A 1 99 ? -2.673 -3.322 8.673 1.00 85.81 99 PRO A N 1
ATOM 769 C CA . PRO A 1 99 ? -2.305 -4.738 8.650 1.00 85.81 99 PRO A CA 1
ATOM 770 C C . PRO A 1 99 ? -3.440 -5.668 9.088 1.00 85.81 99 PRO A C 1
ATOM 772 O O . PRO A 1 99 ? -3.625 -6.713 8.474 1.00 85.81 99 PRO A O 1
ATOM 775 N N . GLN A 1 100 ? -4.226 -5.269 10.095 1.00 89.06 100 GLN A N 1
ATOM 776 C CA . GLN A 1 100 ? -5.355 -6.059 10.602 1.00 89.06 100 GLN A CA 1
ATOM 777 C C . GLN A 1 100 ? -6.497 -6.114 9.588 1.00 89.06 100 GLN A C 1
ATOM 779 O O . GLN A 1 100 ? -7.115 -7.159 9.406 1.00 89.06 100 GLN A O 1
ATOM 784 N N . ILE A 1 101 ? -6.759 -5.002 8.896 1.00 93.31 101 ILE A N 1
ATOM 785 C CA . ILE A 1 101 ? -7.749 -4.954 7.815 1.00 93.31 101 ILE A CA 1
ATOM 786 C C . ILE A 1 101 ? -7.343 -5.886 6.675 1.00 93.31 101 ILE A C 1
ATOM 788 O O . ILE A 1 101 ? -8.198 -6.525 6.078 1.00 93.31 101 ILE A O 1
ATOM 792 N N . ASN A 1 102 ? -6.049 -6.009 6.382 1.00 93.19 102 ASN A N 1
ATOM 793 C CA . ASN A 1 102 ? -5.555 -6.824 5.273 1.00 93.19 102 ASN A CA 1
ATOM 794 C C . ASN A 1 102 ? -5.178 -8.272 5.651 1.00 93.19 102 ASN A C 1
ATOM 796 O O . ASN A 1 102 ? -4.547 -8.976 4.850 1.00 93.19 102 ASN A O 1
ATOM 800 N N . GLU A 1 103 ? -5.542 -8.721 6.853 1.00 87.94 103 GLU A N 1
ATOM 801 C CA . GLU A 1 103 ? -5.501 -10.136 7.232 1.00 87.94 103 GLU A CA 1
ATOM 802 C C . GLU A 1 103 ? -6.332 -10.984 6.246 1.00 87.94 103 GLU A C 1
ATOM 804 O O . GLU A 1 103 ? -7.290 -10.481 5.648 1.00 87.94 103 GLU A O 1
ATOM 809 N N . PRO A 1 104 ? -5.996 -12.271 6.038 1.00 89.88 104 PRO A N 1
ATOM 810 C CA . PRO A 1 104 ? -6.808 -13.156 5.212 1.00 89.88 104 PRO A CA 1
ATOM 811 C C . PRO A 1 104 ? -8.255 -13.246 5.720 1.00 89.88 104 PRO A C 1
ATOM 813 O O . PRO A 1 104 ? -8.508 -13.633 6.860 1.00 89.88 104 PRO A O 1
ATOM 816 N N . ILE A 1 105 ? -9.217 -12.943 4.851 1.00 92.69 105 ILE A N 1
ATOM 817 C CA . ILE A 1 105 ? -10.650 -13.032 5.137 1.00 92.69 105 ILE A CA 1
ATOM 818 C C . ILE A 1 105 ? -11.215 -14.254 4.437 1.00 92.69 105 ILE A C 1
ATOM 820 O O . ILE A 1 105 ? -11.146 -14.364 3.213 1.00 92.69 105 ILE A O 1
ATOM 824 N N . ALA A 1 106 ? -11.786 -15.161 5.223 1.00 92.00 106 ALA A N 1
ATOM 825 C CA . ALA A 1 106 ? -12.480 -16.337 4.727 1.00 92.00 106 ALA A CA 1
ATOM 826 C C . ALA A 1 106 ? -13.757 -15.948 3.963 1.00 92.00 106 ALA A C 1
ATOM 828 O O . ALA A 1 106 ? -14.574 -15.174 4.458 1.00 92.00 106 ALA A O 1
ATOM 829 N N . ILE A 1 107 ? -13.939 -16.533 2.783 1.00 92.94 107 ILE A N 1
ATOM 830 C CA . ILE A 1 107 ? -15.119 -16.398 1.921 1.00 92.94 107 ILE A CA 1
ATOM 831 C C . ILE A 1 107 ? -15.586 -17.790 1.474 1.00 92.94 107 ILE A C 1
ATOM 833 O O . ILE A 1 107 ? -14.915 -18.791 1.750 1.00 92.94 107 ILE A O 1
ATOM 837 N N . ALA A 1 108 ? -16.711 -17.874 0.761 1.00 93.00 108 ALA A N 1
ATOM 838 C CA . ALA A 1 108 ? -17.261 -19.126 0.233 1.00 93.00 108 ALA A CA 1
ATOM 839 C C . ALA A 1 108 ? -17.383 -20.224 1.311 1.00 93.00 108 ALA A C 1
ATOM 841 O O . ALA A 1 108 ? -16.936 -21.356 1.136 1.00 93.00 108 ALA A O 1
ATOM 842 N N . ASN A 1 109 ? -17.943 -19.866 2.465 1.00 92.94 109 ASN A N 1
ATOM 843 C CA . ASN A 1 109 ? -18.051 -20.690 3.669 1.00 92.94 109 ASN A CA 1
ATOM 844 C C . ASN A 1 109 ? -16.704 -21.246 4.169 1.00 92.94 109 ASN A C 1
ATOM 846 O O . ASN A 1 109 ? -16.630 -22.362 4.679 1.00 92.94 109 ASN A O 1
ATOM 850 N N . GLY A 1 110 ? -15.628 -20.472 4.007 1.00 89.88 110 GLY A N 1
ATOM 851 C CA . GLY A 1 110 ? -14.277 -20.832 4.441 1.00 89.88 110 GLY A CA 1
ATOM 852 C C . GLY A 1 110 ? -13.462 -21.624 3.422 1.00 89.88 110 GLY A C 1
ATOM 853 O O . GLY A 1 110 ? -12.321 -21.974 3.706 1.00 89.88 110 GLY A O 1
ATOM 854 N N . GLN A 1 111 ? -14.000 -21.888 2.230 1.00 89.25 111 GLN A N 1
ATOM 855 C CA . GLN A 1 111 ? -13.281 -22.625 1.186 1.00 89.25 111 GLN A CA 1
ATOM 856 C C . GLN A 1 111 ? -12.183 -21.801 0.508 1.00 89.25 111 GLN A C 1
ATOM 858 O O . GLN A 1 111 ? -11.294 -22.360 -0.135 1.00 89.25 111 GLN A O 1
ATOM 863 N N . ARG A 1 112 ? -12.251 -20.470 0.606 1.00 88.50 112 ARG A N 1
ATOM 864 C CA . ARG A 1 112 ? -11.264 -19.551 0.036 1.00 88.50 112 ARG A CA 1
ATOM 865 C C . ARG A 1 112 ? -10.986 -18.412 1.002 1.00 88.50 112 ARG A C 1
ATOM 867 O O . ARG A 1 112 ? -11.780 -18.137 1.897 1.00 88.50 112 ARG A O 1
ATOM 874 N N . SER A 1 113 ? -9.874 -17.724 0.780 1.00 88.56 113 SER A N 1
ATOM 875 C CA . SER A 1 113 ? -9.547 -16.494 1.492 1.00 88.56 113 SER A CA 1
ATOM 876 C C . SER A 1 113 ? -9.141 -15.400 0.523 1.00 88.56 113 SER A C 1
ATOM 878 O O . SER A 1 113 ? -8.418 -15.670 -0.437 1.00 88.56 113 SER A O 1
ATOM 880 N N . ILE A 1 114 ? -9.533 -14.169 0.821 1.00 86.44 114 ILE A N 1
ATOM 881 C CA . ILE A 1 114 ? -9.073 -12.974 0.115 1.00 86.44 114 ILE A CA 1
ATOM 882 C C . ILE A 1 114 ? -8.264 -12.085 1.053 1.00 86.44 114 ILE A C 1
ATOM 884 O O . ILE A 1 114 ? -8.406 -12.153 2.271 1.00 86.44 114 ILE A O 1
ATOM 888 N N . ARG A 1 115 ? -7.436 -11.218 0.477 1.00 89.75 115 ARG A N 1
ATOM 889 C CA . ARG A 1 115 ? -6.858 -10.065 1.173 1.00 89.75 115 ARG A CA 1
ATOM 890 C C . ARG A 1 115 ? -7.446 -8.809 0.556 1.00 89.75 115 ARG A C 1
ATOM 892 O O . ARG A 1 115 ? -7.438 -8.687 -0.667 1.00 89.75 115 ARG A O 1
ATOM 899 N N . LEU A 1 116 ? -7.942 -7.900 1.390 1.00 90.75 116 LEU A N 1
ATOM 900 C CA . LEU A 1 116 ? -8.671 -6.708 0.953 1.00 90.75 116 LEU A CA 1
ATOM 901 C C . LEU A 1 116 ? -7.884 -5.863 -0.052 1.00 90.75 116 LEU A C 1
ATOM 903 O O . LEU A 1 116 ? -8.427 -5.537 -1.097 1.00 90.75 116 LEU A O 1
ATOM 907 N N . ALA A 1 117 ? -6.603 -5.583 0.198 1.00 86.19 117 ALA A N 1
ATOM 908 C CA . ALA A 1 117 ? -5.800 -4.762 -0.712 1.00 86.19 117 ALA A CA 1
ATOM 909 C C . ALA A 1 117 ? -5.659 -5.390 -2.111 1.00 86.19 117 ALA A C 1
ATOM 911 O O . ALA A 1 117 ? -5.746 -4.696 -3.118 1.00 86.19 117 ALA A O 1
ATOM 912 N N . ALA A 1 118 ? -5.487 -6.714 -2.183 1.00 78.88 118 ALA A N 1
ATOM 913 C CA . ALA A 1 118 ? -5.401 -7.420 -3.461 1.00 78.88 118 ALA A CA 1
ATOM 914 C C . ALA A 1 118 ? -6.762 -7.479 -4.170 1.00 78.88 118 ALA A C 1
ATOM 916 O O . ALA A 1 118 ? -6.843 -7.233 -5.368 1.00 78.88 118 ALA A O 1
ATOM 917 N N . TYR A 1 119 ? -7.826 -7.770 -3.418 1.00 84.38 119 TYR A N 1
ATOM 918 C CA . TYR A 1 119 ? -9.187 -7.859 -3.944 1.00 84.38 119 TYR A CA 1
ATOM 919 C C . TYR A 1 119 ? -9.676 -6.514 -4.497 1.00 84.38 119 TYR A C 1
ATOM 921 O O . TYR A 1 119 ? -10.222 -6.459 -5.592 1.00 84.38 119 TYR A O 1
ATOM 929 N N . LEU A 1 120 ? -9.423 -5.416 -3.779 1.00 86.31 120 LEU A N 1
ATOM 930 C CA . LEU A 1 120 ? -9.768 -4.070 -4.232 1.00 86.31 120 LEU A CA 1
ATOM 931 C C . LEU A 1 120 ? -9.044 -3.714 -5.540 1.00 86.31 120 LEU A C 1
ATOM 933 O O . LEU A 1 120 ? -9.700 -3.338 -6.502 1.00 86.31 120 LEU A O 1
ATOM 937 N N . ASN A 1 121 ? -7.727 -3.923 -5.629 1.00 78.19 121 ASN A N 1
ATOM 938 C CA . ASN A 1 121 ? -6.971 -3.603 -6.850 1.00 78.19 121 ASN A CA 1
ATOM 939 C C . ASN A 1 121 ? -7.431 -4.389 -8.087 1.00 78.19 121 ASN A C 1
ATOM 941 O O . ASN A 1 121 ? -7.317 -3.897 -9.206 1.00 78.19 121 ASN A O 1
ATOM 945 N N . MET A 1 122 ? -7.899 -5.624 -7.904 1.00 72.44 122 MET A N 1
ATOM 946 C CA . MET A 1 122 ? -8.328 -6.461 -9.023 1.00 72.44 122 MET A CA 1
ATOM 947 C C . MET A 1 122 ? -9.749 -6.133 -9.488 1.00 72.44 122 MET A C 1
ATOM 949 O O . MET A 1 122 ? -10.027 -6.186 -10.683 1.00 72.44 122 MET A O 1
ATOM 953 N N . GLU A 1 123 ? -10.645 -5.799 -8.560 1.00 75.00 123 GLU A N 1
ATOM 954 C CA . GLU A 1 123 ? -12.083 -5.925 -8.809 1.00 75.00 123 GLU A CA 1
ATOM 955 C C . GLU A 1 123 ? -12.845 -4.590 -8.778 1.00 75.00 123 GLU A C 1
ATOM 957 O O . GLU A 1 123 ? -14.025 -4.570 -9.133 1.00 75.00 123 GLU A O 1
ATOM 962 N N . THR A 1 124 ? -12.227 -3.454 -8.414 1.00 66.94 124 THR A N 1
ATOM 963 C CA . THR A 1 124 ? -12.932 -2.149 -8.424 1.00 66.94 124 THR A CA 1
ATOM 964 C C . THR A 1 124 ? -13.383 -1.715 -9.817 1.00 66.94 124 THR A C 1
ATOM 966 O O . THR A 1 124 ? -14.366 -0.985 -9.941 1.00 66.94 124 THR A O 1
ATOM 969 N N . CYS A 1 125 ? -12.761 -2.242 -10.877 1.00 62.66 125 CYS A N 1
ATOM 970 C CA . CYS A 1 125 ? -13.176 -2.023 -12.264 1.00 62.66 125 CYS A CA 1
ATOM 971 C C . CYS A 1 125 ? -14.560 -2.612 -12.611 1.00 62.66 125 CYS A C 1
ATOM 973 O O . CYS A 1 125 ? -15.106 -2.307 -13.670 1.00 62.66 125 CYS A O 1
ATOM 975 N N . THR A 1 126 ? -15.134 -3.440 -11.732 1.00 70.19 126 THR A N 1
ATOM 976 C CA . THR A 1 126 ? -16.464 -4.051 -11.907 1.00 70.19 126 THR A CA 1
ATOM 977 C C . THR A 1 126 ? -17.605 -3.207 -11.326 1.00 70.19 126 THR A C 1
ATOM 979 O O . THR A 1 126 ? -18.776 -3.555 -11.492 1.00 70.19 126 THR A O 1
ATOM 982 N N . LEU A 1 127 ? -17.284 -2.098 -10.648 1.00 75.75 127 LEU A N 1
ATOM 983 C CA . LEU A 1 127 ? -18.257 -1.223 -10.001 1.00 75.75 127 LEU A CA 1
ATOM 984 C C . LEU A 1 127 ? -18.906 -0.228 -10.967 1.00 75.75 127 LEU A C 1
ATOM 986 O O . LEU A 1 127 ? -18.369 0.138 -12.011 1.00 75.75 127 LEU A O 1
ATOM 990 N N . TRP A 1 128 ? -20.073 0.273 -10.563 1.00 79.19 128 TRP A N 1
ATOM 991 C CA . TRP A 1 128 ? -20.705 1.420 -11.207 1.00 79.19 128 TRP A CA 1
ATOM 992 C C . TRP A 1 128 ? -19.792 2.648 -11.106 1.00 79.19 128 TRP A C 1
ATOM 994 O O . TRP A 1 128 ? -19.189 2.887 -10.058 1.00 79.19 128 TRP A O 1
ATOM 1004 N N . GLN A 1 129 ? -19.753 3.473 -12.159 1.00 79.25 129 GLN A N 1
ATOM 1005 C CA . GLN A 1 129 ? -18.872 4.651 -12.245 1.00 79.25 129 GLN A CA 1
ATOM 1006 C C . GLN A 1 129 ? -18.998 5.617 -11.052 1.00 79.25 129 GLN A C 1
ATOM 1008 O O . GLN A 1 129 ? -18.039 6.308 -10.725 1.00 79.25 129 GLN A O 1
ATOM 1013 N N . SER A 1 130 ? -20.159 5.674 -10.388 1.00 84.00 130 SER A N 1
ATOM 1014 C CA . SER A 1 130 ? -20.375 6.516 -9.203 1.00 84.00 130 SER A CA 1
ATOM 1015 C C . SER A 1 130 ? -19.703 5.987 -7.930 1.00 84.00 130 SER A C 1
ATOM 1017 O O . SER A 1 130 ? -19.377 6.771 -7.040 1.00 84.00 130 SER A O 1
ATOM 1019 N N . GLU A 1 131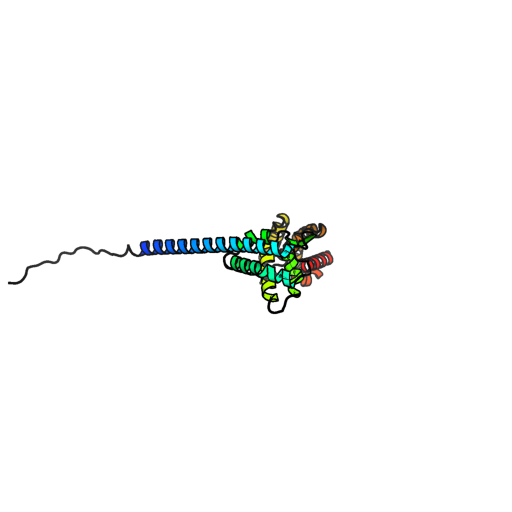 ? -19.506 4.672 -7.827 1.00 82.31 131 GLU A N 1
ATOM 1020 C CA . GLU A 1 131 ? -18.925 4.008 -6.653 1.00 82.31 131 GLU A CA 1
ATOM 1021 C C . GLU A 1 131 ? -17.433 3.725 -6.826 1.00 82.31 131 GLU A C 1
ATOM 1023 O O . GLU A 1 131 ? -16.683 3.756 -5.850 1.00 82.31 131 GLU A O 1
ATOM 1028 N N . GLN A 1 132 ? -16.993 3.521 -8.068 1.00 82.31 132 GLN A N 1
ATOM 1029 C CA . GLN A 1 132 ? -15.600 3.276 -8.424 1.00 82.31 132 GLN A CA 1
ATOM 1030 C C . GLN A 1 132 ? -14.601 4.252 -7.762 1.00 82.31 132 GLN A C 1
ATOM 1032 O O . GLN A 1 132 ? -13.737 3.772 -7.029 1.00 82.31 132 GLN A O 1
ATOM 1037 N N . PRO A 1 133 ? -14.735 5.593 -7.865 1.00 84.69 133 PRO A N 1
ATOM 1038 C CA . PRO A 1 133 ? -13.751 6.506 -7.276 1.00 84.69 133 PRO A CA 1
ATOM 1039 C C . PRO A 1 133 ? -13.672 6.416 -5.744 1.00 84.69 133 PRO A C 1
ATOM 1041 O O . PRO A 1 133 ? -12.629 6.708 -5.162 1.00 84.69 133 PRO A O 1
ATOM 1044 N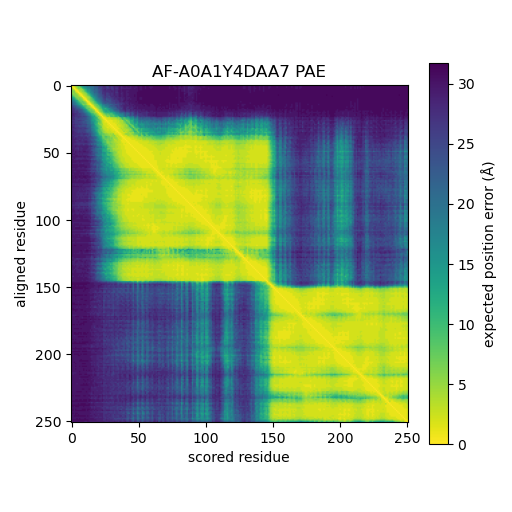 N . LYS A 1 134 ? -14.752 6.001 -5.066 1.00 89.62 134 LYS A N 1
ATOM 1045 C CA . LYS A 1 134 ? -14.752 5.842 -3.603 1.00 89.62 134 LYS A CA 1
ATOM 1046 C C . LYS A 1 134 ? -13.927 4.631 -3.183 1.00 89.62 134 LYS A C 1
ATOM 1048 O O . LYS A 1 134 ? -13.192 4.702 -2.197 1.00 89.62 134 LYS A O 1
ATOM 1053 N N . PHE A 1 135 ? -14.079 3.520 -3.900 1.00 88.50 135 PHE A N 1
ATOM 1054 C CA . PHE A 1 135 ? -13.348 2.292 -3.609 1.00 88.50 135 PHE A CA 1
ATOM 1055 C C . PHE A 1 135 ? -11.910 2.337 -4.121 1.00 88.50 135 PHE A C 1
ATOM 1057 O O . PHE A 1 135 ? -11.043 1.813 -3.430 1.00 88.50 135 PHE A O 1
ATOM 1064 N N . ASP A 1 136 ? -11.634 3.030 -5.227 1.00 84.31 136 ASP A N 1
ATOM 1065 C CA . ASP A 1 136 ? -10.266 3.282 -5.691 1.00 84.31 136 ASP A CA 1
ATOM 1066 C C . ASP A 1 136 ? -9.491 4.113 -4.655 1.00 84.31 136 ASP A C 1
ATOM 1068 O O . ASP A 1 136 ? -8.414 3.711 -4.221 1.00 84.31 136 ASP A O 1
ATOM 1072 N N . ALA A 1 137 ? -10.084 5.197 -4.136 1.00 88.00 137 ALA A N 1
ATOM 1073 C CA . ALA A 1 137 ? -9.457 5.999 -3.081 1.00 88.00 137 ALA A CA 1
ATOM 1074 C C . ALA A 1 137 ? -9.180 5.190 -1.800 1.00 88.00 137 ALA A C 1
ATOM 1076 O O . ALA A 1 137 ? -8.165 5.391 -1.129 1.00 88.00 137 ALA A O 1
ATOM 1077 N N . PHE A 1 138 ? -10.073 4.261 -1.447 1.00 93.25 138 PHE A N 1
ATOM 1078 C CA . PHE A 1 138 ? -9.856 3.358 -0.320 1.00 93.25 138 PHE A CA 1
ATOM 1079 C C . PHE A 1 138 ? -8.765 2.324 -0.601 1.00 93.25 138 PHE A C 1
ATOM 1081 O O . PHE A 1 138 ? -7.923 2.090 0.267 1.00 93.25 138 PHE A O 1
ATOM 1088 N N . ALA A 1 139 ? -8.748 1.741 -1.800 1.00 87.25 139 ALA A N 1
ATOM 1089 C CA . ALA A 1 139 ? -7.720 0.806 -2.237 1.00 87.25 139 ALA A CA 1
ATOM 1090 C C . ALA A 1 139 ? -6.333 1.455 -2.171 1.00 87.25 139 ALA A C 1
ATOM 1092 O O . ALA A 1 139 ? -5.426 0.901 -1.552 1.00 87.25 139 ALA A O 1
ATOM 1093 N N . GLU A 1 140 ? -6.194 2.663 -2.717 1.00 85.19 140 GLU A N 1
ATOM 1094 C CA . GLU A 1 140 ? -4.962 3.450 -2.682 1.00 85.19 140 GLU A CA 1
ATOM 1095 C C . GLU A 1 140 ? -4.524 3.766 -1.248 1.00 85.19 140 GLU A C 1
ATOM 1097 O O . GLU A 1 140 ? -3.364 3.544 -0.890 1.00 85.19 140 GLU A O 1
ATOM 1102 N N . ALA A 1 141 ? -5.448 4.234 -0.403 1.00 89.69 141 ALA A N 1
ATOM 1103 C CA . ALA A 1 141 ? -5.169 4.561 0.992 1.00 89.69 141 ALA A CA 1
ATOM 1104 C C . ALA A 1 141 ? -4.708 3.334 1.792 1.00 89.69 141 ALA A C 1
ATOM 1106 O O . ALA A 1 141 ? -3.652 3.370 2.427 1.00 89.69 141 ALA A O 1
ATOM 1107 N N . LEU A 1 142 ? -5.461 2.233 1.723 1.00 90.50 142 LEU A N 1
ATOM 1108 C CA . LEU A 1 142 ? -5.112 0.980 2.388 1.00 90.50 142 LEU A CA 1
ATOM 1109 C C . LEU A 1 142 ? -3.773 0.450 1.868 1.00 90.50 142 LEU A C 1
ATOM 1111 O O . LEU A 1 142 ? -2.918 0.034 2.647 1.00 90.50 142 LEU A O 1
ATOM 1115 N N . GLN A 1 143 ? -3.561 0.493 0.552 1.00 85.94 143 GLN A N 1
ATOM 1116 C CA . GLN A 1 143 ? -2.323 0.041 -0.062 1.00 85.94 143 GLN A CA 1
ATOM 1117 C C . GLN A 1 143 ? -1.127 0.868 0.400 1.00 85.94 143 GLN A C 1
ATOM 1119 O O . GLN A 1 143 ? -0.083 0.259 0.621 1.00 85.94 143 GLN A O 1
ATOM 1124 N N . ALA A 1 144 ? -1.259 2.192 0.531 1.00 82.38 144 ALA A N 1
ATOM 1125 C CA . ALA A 1 144 ? -0.224 3.098 1.029 1.00 82.38 144 ALA A CA 1
ATOM 1126 C C . ALA A 1 144 ? 0.111 2.825 2.502 1.00 82.38 144 ALA A C 1
ATOM 1128 O O . ALA A 1 144 ? 1.278 2.642 2.849 1.00 82.38 144 ALA A O 1
ATOM 1129 N N . ASP A 1 145 ? -0.911 2.707 3.346 1.00 84.19 145 ASP A N 1
ATOM 1130 C CA . ASP A 1 145 ? -0.749 2.498 4.785 1.00 84.19 145 ASP A CA 1
ATOM 1131 C C . ASP A 1 145 ? -0.174 1.104 5.107 1.00 84.19 145 ASP A C 1
ATOM 1133 O O . ASP A 1 145 ? 0.570 0.933 6.073 1.00 84.19 145 ASP A O 1
ATOM 1137 N N . LEU A 1 146 ? -0.426 0.112 4.245 1.00 78.31 146 LEU A N 1
ATOM 1138 C CA . LEU A 1 146 ? 0.224 -1.199 4.299 1.00 78.31 146 LEU A CA 1
ATOM 1139 C C . LEU A 1 146 ? 1.710 -1.171 3.917 1.00 78.31 146 LEU A C 1
ATOM 1141 O O . LEU A 1 146 ? 2.457 -2.037 4.376 1.00 78.31 146 LEU A O 1
ATOM 1145 N N . GLN A 1 147 ? 2.168 -0.223 3.090 1.00 64.81 147 GLN A N 1
ATOM 1146 C CA . GLN A 1 147 ? 3.582 -0.187 2.681 1.00 64.81 147 GLN A CA 1
ATOM 1147 C C . GLN A 1 147 ? 4.500 0.266 3.811 1.00 64.81 147 GLN A C 1
ATOM 1149 O O . GLN A 1 147 ? 5.640 -0.189 3.870 1.00 64.81 147 GLN A O 1
ATOM 1154 N N . GLU A 1 148 ? 4.010 1.092 4.740 1.00 51.34 148 GLU A N 1
ATOM 1155 C CA . GLU A 1 148 ? 4.781 1.484 5.927 1.00 51.34 148 GLU A CA 1
ATOM 1156 C C . GLU A 1 148 ? 4.886 0.365 6.979 1.00 51.34 148 GLU A C 1
ATOM 1158 O O . GLU A 1 148 ? 5.733 0.437 7.869 1.00 51.34 148 GLU A O 1
ATOM 1163 N N . GLY A 1 149 ? 4.100 -0.711 6.844 1.00 44.59 149 GLY A N 1
ATOM 1164 C CA . GLY A 1 149 ? 4.184 -1.913 7.681 1.00 44.59 149 GLY A CA 1
ATOM 1165 C C . GLY A 1 149 ? 5.107 -3.014 7.141 1.00 44.59 149 GLY A C 1
ATOM 1166 O O . GLY A 1 149 ? 5.414 -3.966 7.860 1.00 44.59 149 GLY A O 1
ATOM 1167 N N . VAL A 1 150 ? 5.579 -2.912 5.894 1.00 53.44 150 VAL A N 1
ATOM 1168 C CA . VAL A 1 150 ? 6.527 -3.876 5.326 1.00 53.44 150 VAL A CA 1
ATOM 1169 C C . VAL A 1 150 ? 7.938 -3.413 5.667 1.00 53.44 150 VAL A C 1
ATOM 1171 O O . VAL A 1 150 ? 8.480 -2.504 5.040 1.00 53.44 150 VAL A O 1
ATOM 1174 N N . ALA A 1 151 ? 8.554 -4.033 6.675 1.00 65.81 151 ALA A N 1
ATOM 1175 C CA . ALA A 1 151 ? 9.947 -3.773 7.015 1.00 65.81 151 ALA A CA 1
ATOM 1176 C C . ALA A 1 151 ? 10.849 -4.147 5.828 1.00 65.81 151 ALA A C 1
ATOM 1178 O O . ALA A 1 151 ? 11.249 -5.298 5.661 1.00 65.81 151 ALA A O 1
ATOM 1179 N N . LEU A 1 152 ? 11.147 -3.160 4.979 1.00 78.25 152 LEU A N 1
ATOM 1180 C CA . LEU A 1 152 ? 12.046 -3.358 3.852 1.00 78.25 152 LEU A CA 1
ATOM 1181 C C . LEU A 1 152 ? 13.431 -3.770 4.369 1.00 78.25 152 LEU A C 1
ATOM 1183 O O . LEU A 1 152 ? 13.856 -3.265 5.419 1.00 78.25 152 LEU A O 1
ATOM 1187 N N . PRO A 1 153 ? 14.144 -4.651 3.648 1.00 85.19 153 PRO A N 1
ATOM 1188 C CA . PRO A 1 153 ? 15.453 -5.131 4.071 1.00 85.19 153 PRO A CA 1
ATOM 1189 C C . PRO A 1 153 ? 16.399 -3.967 4.380 1.00 85.19 153 PRO A C 1
ATOM 1191 O O . PRO A 1 153 ? 16.456 -3.002 3.620 1.00 85.19 153 PRO A O 1
ATOM 1194 N N . ALA A 1 154 ? 17.162 -4.052 5.472 1.00 85.00 154 ALA A N 1
ATOM 1195 C CA . ALA A 1 154 ? 18.103 -2.993 5.853 1.00 85.00 154 ALA A CA 1
ATOM 1196 C C . ALA A 1 154 ? 19.108 -2.687 4.725 1.00 85.00 154 ALA A C 1
ATOM 1198 O O . ALA A 1 154 ? 19.341 -1.526 4.403 1.00 85.00 154 ALA A O 1
ATOM 1199 N N . GLU A 1 155 ? 19.597 -3.739 4.060 1.00 92.44 155 GLU A N 1
ATOM 1200 C CA . GLU A 1 155 ? 20.450 -3.674 2.865 1.00 92.44 155 GLU A CA 1
ATOM 1201 C C . GLU A 1 155 ? 19.801 -2.849 1.733 1.00 92.44 155 GLU A C 1
ATOM 1203 O O . GLU A 1 155 ? 20.440 -1.989 1.127 1.00 92.44 155 GLU A O 1
ATOM 1208 N N . PHE A 1 156 ? 18.500 -3.046 1.489 1.00 93.56 156 PHE A N 1
ATOM 1209 C CA . PHE A 1 156 ? 17.751 -2.283 0.488 1.00 93.56 156 PHE A CA 1
ATOM 1210 C C . PHE A 1 156 ? 17.612 -0.810 0.881 1.00 93.56 156 PHE A C 1
ATOM 1212 O O . PHE A 1 156 ? 17.866 0.077 0.072 1.00 93.56 156 PHE A O 1
ATOM 1219 N N . LYS A 1 157 ? 17.239 -0.534 2.136 1.00 88.50 157 LYS A N 1
ATOM 1220 C CA . LYS A 1 157 ? 17.088 0.844 2.629 1.00 88.50 157 LYS A CA 1
ATOM 1221 C C . LYS A 1 157 ? 18.401 1.618 2.535 1.00 88.50 157 LYS A C 1
ATOM 1223 O O . LYS A 1 157 ? 18.397 2.770 2.115 1.00 88.50 157 LYS A O 1
ATOM 1228 N N . GLN A 1 158 ? 19.513 0.981 2.900 1.00 91.94 158 GLN A N 1
ATOM 1229 C CA . GLN A 1 158 ? 20.838 1.591 2.855 1.00 91.94 158 GLN A CA 1
ATOM 1230 C C . GLN A 1 158 ? 21.262 1.912 1.419 1.00 91.94 158 GLN A C 1
ATOM 1232 O O . GLN A 1 158 ? 21.624 3.050 1.134 1.00 91.94 158 GLN A O 1
ATOM 1237 N N . THR A 1 159 ? 21.169 0.940 0.507 1.00 94.19 159 THR A N 1
ATOM 1238 C CA . THR A 1 159 ? 21.537 1.146 -0.904 1.00 94.19 159 THR A CA 1
ATOM 1239 C C . THR A 1 159 ? 20.666 2.215 -1.567 1.00 94.19 159 THR A C 1
ATOM 1241 O O . THR A 1 159 ? 21.193 3.081 -2.265 1.00 94.19 159 THR A O 1
ATOM 1244 N N . LEU A 1 160 ? 19.354 2.222 -1.300 1.00 93.69 160 LEU A N 1
ATOM 1245 C CA . LEU A 1 160 ? 18.437 3.235 -1.829 1.00 93.69 160 LEU A CA 1
ATOM 1246 C C . LEU A 1 160 ? 18.736 4.634 -1.274 1.00 93.69 160 LEU A C 1
ATOM 1248 O O . LEU A 1 160 ? 18.719 5.605 -2.030 1.00 93.69 160 LEU A O 1
ATOM 1252 N N . ALA A 1 161 ? 19.029 4.750 0.024 1.00 91.00 161 ALA A N 1
ATOM 1253 C CA . ALA A 1 161 ? 19.403 6.022 0.636 1.00 91.00 161 ALA A CA 1
ATOM 1254 C C . ALA A 1 161 ? 20.696 6.580 0.024 1.00 91.00 161 ALA A C 1
ATOM 1256 O O . ALA A 1 161 ? 20.724 7.748 -0.355 1.00 91.00 161 ALA A O 1
ATOM 1257 N N . SER A 1 162 ? 21.723 5.741 -0.151 1.00 93.50 162 SER A N 1
ATOM 1258 C CA . SER A 1 162 ? 22.981 6.143 -0.792 1.00 93.50 162 SER A CA 1
ATOM 1259 C C . SER A 1 162 ? 22.781 6.585 -2.242 1.00 93.50 162 SER A C 1
ATOM 1261 O O . SER A 1 162 ? 23.347 7.596 -2.653 1.00 93.50 162 SER A O 1
ATOM 1263 N N . PHE A 1 163 ? 21.940 5.883 -3.007 1.00 95.81 163 PHE A N 1
ATOM 1264 C CA . PHE A 1 163 ? 21.589 6.292 -4.367 1.00 95.81 163 PHE A CA 1
ATOM 1265 C C . PHE A 1 163 ? 20.900 7.667 -4.392 1.00 95.81 163 PHE A C 1
ATOM 1267 O O . PHE A 1 163 ? 21.326 8.569 -5.114 1.00 95.81 163 PHE A O 1
ATOM 1274 N N . ARG A 1 164 ? 19.871 7.865 -3.559 1.00 93.25 164 ARG A N 1
ATOM 1275 C CA . ARG A 1 164 ? 19.156 9.149 -3.471 1.00 93.25 164 ARG A CA 1
ATOM 1276 C C . ARG A 1 164 ? 20.071 10.287 -3.030 1.00 93.25 164 ARG A C 1
ATOM 1278 O O . ARG A 1 164 ? 19.981 11.392 -3.560 1.00 93.25 164 ARG A O 1
ATOM 1285 N N . GLU A 1 165 ? 20.956 10.026 -2.074 1.00 92.69 165 GLU A N 1
ATOM 1286 C CA . GLU A 1 165 ? 21.947 10.995 -1.616 1.00 92.69 165 GLU A CA 1
ATOM 1287 C C . GLU A 1 165 ? 22.923 11.371 -2.736 1.00 92.69 165 GLU A C 1
ATOM 1289 O O . GLU A 1 165 ? 23.201 12.556 -2.932 1.00 92.69 165 GLU A O 1
ATOM 1294 N N . TYR A 1 166 ? 23.376 10.395 -3.527 1.00 93.81 166 TYR A N 1
ATOM 1295 C CA . TYR A 1 166 ? 24.222 10.641 -4.691 1.00 93.81 166 TYR A CA 1
ATOM 1296 C C . TYR A 1 166 ? 23.537 11.561 -5.712 1.00 93.81 166 TYR A C 1
ATOM 1298 O O . TYR A 1 166 ? 24.110 12.577 -6.115 1.00 93.81 166 TYR A O 1
ATOM 1306 N N . VAL A 1 167 ? 22.291 11.255 -6.090 1.00 91.50 167 VAL A N 1
ATOM 1307 C CA . VAL A 1 167 ? 21.507 12.062 -7.043 1.00 91.50 167 VAL A CA 1
ATOM 1308 C C . VAL A 1 167 ? 21.281 13.481 -6.517 1.00 91.50 167 VAL A C 1
ATOM 1310 O O . VAL A 1 167 ? 21.467 14.460 -7.242 1.00 91.50 167 VAL A O 1
ATOM 1313 N N . LYS A 1 168 ? 20.957 13.614 -5.228 1.00 91.75 168 LYS A N 1
ATOM 1314 C CA . LYS A 1 168 ? 20.731 14.908 -4.573 1.00 91.75 168 LYS A CA 1
ATOM 1315 C C . LYS A 1 168 ? 21.997 15.767 -4.486 1.00 91.75 168 LYS A C 1
ATOM 1317 O O . LYS A 1 168 ? 21.916 16.991 -4.584 1.00 91.75 168 LYS A O 1
ATOM 1322 N N . ASN A 1 169 ? 23.161 15.155 -4.281 1.00 90.38 169 ASN A N 1
ATOM 1323 C CA . ASN A 1 169 ? 24.418 15.882 -4.076 1.00 90.38 169 ASN A CA 1
ATOM 1324 C C . ASN A 1 169 ? 25.184 16.160 -5.377 1.00 90.38 169 ASN A C 1
ATOM 1326 O O . ASN A 1 169 ? 26.037 17.051 -5.410 1.00 90.38 169 ASN A O 1
ATOM 1330 N N . SER A 1 170 ? 24.861 15.449 -6.455 1.00 88.81 170 SER A N 1
ATOM 1331 C CA . SER A 1 170 ? 25.459 15.637 -7.776 1.00 88.81 170 SER A CA 1
ATOM 1332 C C . SER A 1 170 ? 25.087 17.000 -8.363 1.00 88.81 170 SER A C 1
ATOM 1334 O O . SER A 1 170 ? 23.916 17.316 -8.534 1.00 88.81 170 SER A O 1
ATOM 1336 N N . LYS A 1 171 ? 26.086 17.834 -8.672 1.00 89.00 171 LYS A N 1
ATOM 1337 C CA . LYS A 1 171 ? 25.881 19.219 -9.149 1.00 89.00 171 LYS A CA 1
ATOM 1338 C C . LYS A 1 171 ? 25.692 19.347 -10.656 1.00 89.00 171 LYS A C 1
ATOM 1340 O O . LYS A 1 171 ? 25.263 20.394 -11.127 1.00 89.00 171 LYS A O 1
ATOM 1345 N N . GLN A 1 172 ? 26.021 18.302 -11.405 1.00 90.88 172 GLN A N 1
ATOM 1346 C CA . GLN A 1 172 ? 25.864 18.232 -12.853 1.00 90.88 172 GLN A CA 1
ATOM 1347 C C . GLN A 1 172 ? 25.292 16.866 -13.217 1.00 90.88 172 GLN A C 1
ATOM 1349 O O . GLN A 1 172 ? 25.598 15.874 -12.550 1.00 90.88 172 GLN A O 1
ATOM 1354 N N . LEU A 1 173 ? 24.478 16.822 -14.270 1.00 88.12 173 LEU A N 1
ATOM 1355 C CA . LEU A 1 173 ? 23.979 15.565 -14.806 1.00 88.12 173 LEU A CA 1
ATOM 1356 C C . LEU A 1 173 ? 25.146 14.781 -15.411 1.00 88.12 173 LEU A C 1
ATOM 1358 O O . LEU A 1 173 ? 25.757 15.209 -16.388 1.00 88.12 173 LEU A O 1
ATOM 1362 N N . ASN A 1 174 ? 25.424 13.617 -14.833 1.00 89.75 174 ASN A N 1
ATOM 1363 C CA . ASN A 1 174 ? 26.289 12.613 -15.429 1.00 89.75 174 ASN A CA 1
ATOM 1364 C C . ASN A 1 174 ? 25.579 11.262 -15.382 1.00 89.75 174 ASN A C 1
ATOM 1366 O O . ASN A 1 174 ? 25.631 10.553 -14.373 1.00 89.75 174 ASN A O 1
ATOM 1370 N N . SER A 1 175 ? 24.887 10.924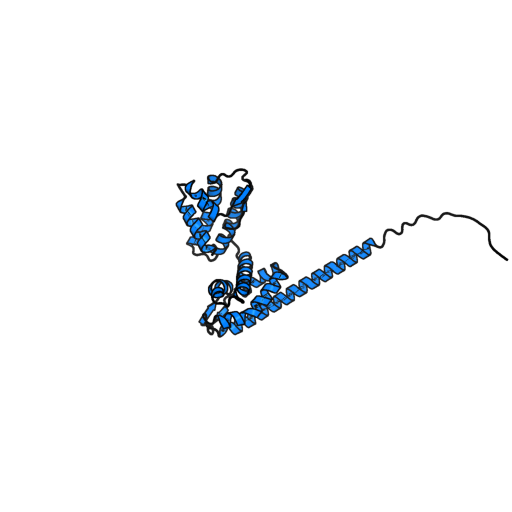 -16.466 1.00 88.94 175 SER A N 1
ATOM 1371 C CA . SER A 1 175 ? 23.981 9.781 -16.485 1.00 88.94 175 SER A CA 1
ATOM 1372 C C . SER A 1 175 ? 24.685 8.455 -16.248 1.00 88.94 175 SER A C 1
ATOM 1374 O O . SER A 1 175 ? 24.162 7.627 -15.508 1.00 88.94 175 SER A O 1
ATOM 1376 N N . ASN A 1 176 ? 25.912 8.291 -16.747 1.00 88.75 176 ASN A N 1
ATOM 1377 C CA . ASN A 1 176 ? 26.733 7.117 -16.462 1.00 88.75 176 ASN A CA 1
ATOM 1378 C C . ASN A 1 176 ? 26.926 6.910 -14.949 1.00 88.75 176 ASN A C 1
ATOM 1380 O O . ASN A 1 176 ? 26.693 5.822 -14.427 1.00 88.75 176 ASN A O 1
ATOM 1384 N N . TRP A 1 177 ? 27.290 7.962 -14.215 1.00 89.88 177 TRP A N 1
ATOM 1385 C CA . TRP A 1 177 ? 27.516 7.838 -12.777 1.00 89.88 177 TRP A CA 1
ATOM 1386 C C . TRP A 1 177 ? 26.220 7.659 -11.984 1.00 89.88 177 TRP A C 1
ATOM 1388 O O . TRP A 1 177 ? 26.195 6.892 -11.024 1.00 89.88 177 TRP A O 1
ATOM 1398 N N . VAL A 1 178 ? 25.132 8.310 -12.403 1.00 91.81 178 VAL A N 1
ATOM 1399 C CA . VAL A 1 178 ? 23.807 8.111 -11.798 1.00 91.81 178 VAL A CA 1
ATOM 1400 C C . VAL A 1 178 ? 23.360 6.656 -11.974 1.00 91.81 178 VAL A C 1
ATOM 1402 O O . VAL A 1 178 ? 22.981 6.007 -10.999 1.00 91.81 178 VAL A O 1
ATOM 1405 N N . LEU A 1 179 ? 23.477 6.101 -13.182 1.00 92.06 179 LEU A N 1
ATOM 1406 C CA . LEU A 1 179 ? 23.154 4.701 -13.461 1.00 92.06 179 LEU A CA 1
ATOM 1407 C C . LEU A 1 179 ? 24.057 3.734 -12.680 1.00 92.06 179 LEU A C 1
ATOM 1409 O O . LEU A 1 179 ? 23.549 2.789 -12.080 1.00 92.06 179 LEU A O 1
ATOM 1413 N N . GLN A 1 180 ? 25.366 3.993 -12.595 1.00 90.06 180 GLN A N 1
ATOM 1414 C CA . GLN A 1 180 ? 26.278 3.185 -11.774 1.00 90.06 180 GLN A CA 1
ATOM 1415 C C . GLN A 1 180 ? 25.920 3.235 -10.283 1.00 90.06 180 GLN A C 1
ATOM 1417 O O . GLN A 1 180 ? 25.933 2.206 -9.611 1.00 90.06 180 GLN A O 1
ATOM 1422 N N . SER A 1 181 ? 25.541 4.406 -9.763 1.00 92.25 181 SER A N 1
ATOM 1423 C CA . SER A 1 181 ? 25.146 4.567 -8.358 1.00 92.25 181 SER A CA 1
ATOM 1424 C C . SER A 1 181 ? 23.850 3.824 -8.002 1.00 92.25 181 SER A C 1
ATOM 1426 O O . SER A 1 181 ? 23.615 3.510 -6.837 1.00 92.25 181 SER A O 1
ATOM 1428 N N . MET A 1 182 ? 23.030 3.496 -9.004 1.00 93.38 182 MET A N 1
ATOM 1429 C CA . MET A 1 182 ? 21.803 2.712 -8.860 1.00 93.38 182 MET A CA 1
ATOM 1430 C C . MET A 1 182 ? 22.052 1.196 -8.891 1.00 93.38 182 MET A C 1
ATOM 1432 O O . MET A 1 182 ? 21.199 0.436 -8.429 1.00 93.38 182 MET A O 1
ATOM 1436 N N . MET A 1 183 ? 23.210 0.734 -9.381 1.00 92.62 183 MET A N 1
ATOM 1437 C CA . MET A 1 183 ? 23.527 -0.698 -9.499 1.00 92.62 183 MET A CA 1
ATOM 1438 C C . MET A 1 183 ? 23.358 -1.473 -8.181 1.00 92.62 183 MET A C 1
ATOM 1440 O O . MET A 1 183 ? 22.691 -2.506 -8.203 1.00 92.62 183 MET A O 1
ATOM 1444 N N . PRO A 1 184 ? 23.818 -0.977 -7.011 1.00 94.94 184 PRO A N 1
ATOM 1445 C CA . PRO A 1 184 ? 23.604 -1.684 -5.747 1.00 94.94 184 PRO A CA 1
ATOM 1446 C C . PRO A 1 184 ? 22.119 -1.845 -5.389 1.00 94.94 184 PRO A C 1
ATOM 1448 O O . PRO A 1 184 ? 21.711 -2.875 -4.858 1.00 94.94 184 PRO A O 1
ATOM 1451 N N . VAL A 1 185 ? 21.288 -0.847 -5.708 1.00 95.94 185 VAL A N 1
ATOM 1452 C CA . VAL A 1 185 ? 19.832 -0.914 -5.499 1.00 95.94 185 VAL A CA 1
ATOM 1453 C C . VAL A 1 185 ? 19.215 -1.972 -6.410 1.00 95.94 185 VAL A C 1
ATOM 1455 O O . VAL A 1 185 ? 18.390 -2.773 -5.964 1.00 95.94 185 VAL A O 1
ATOM 1458 N N . MET A 1 186 ? 19.639 -1.996 -7.676 1.00 95.81 186 MET A N 1
ATOM 1459 C CA . MET A 1 186 ? 19.215 -2.985 -8.664 1.00 95.81 186 MET A CA 1
ATOM 1460 C C . MET A 1 186 ? 19.590 -4.409 -8.238 1.00 95.81 186 MET A C 1
ATOM 1462 O O . MET A 1 186 ? 18.751 -5.305 -8.326 1.00 95.81 186 MET A O 1
ATOM 1466 N N . ASP A 1 187 ? 20.807 -4.629 -7.745 1.00 95.25 187 ASP A N 1
ATOM 1467 C CA . ASP A 1 187 ? 21.279 -5.948 -7.315 1.00 95.25 187 ASP A CA 1
ATOM 1468 C C . ASP A 1 187 ? 20.449 -6.495 -6.153 1.00 95.25 187 ASP A C 1
ATOM 1470 O O . ASP A 1 187 ? 19.968 -7.636 -6.199 1.00 95.25 187 ASP A O 1
ATOM 1474 N N . VAL A 1 188 ? 20.201 -5.659 -5.138 1.00 95.69 188 VAL A N 1
ATOM 1475 C CA . VAL A 1 188 ? 19.348 -6.028 -4.004 1.00 95.69 188 VAL A CA 1
ATOM 1476 C C . VAL A 1 188 ? 17.924 -6.292 -4.484 1.00 95.69 188 VAL A C 1
ATOM 1478 O O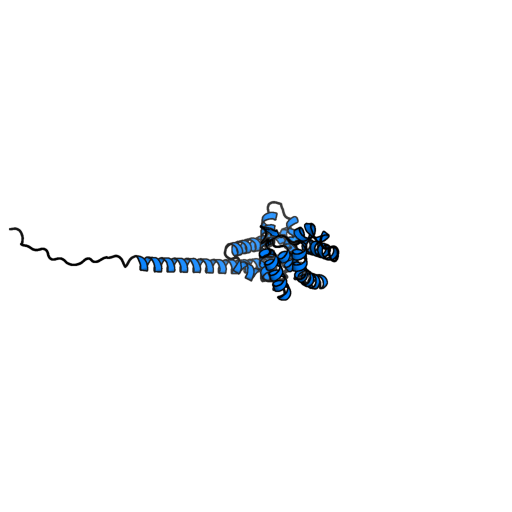 . VAL A 1 188 ? 17.354 -7.329 -4.156 1.00 95.69 188 VAL A O 1
ATOM 1481 N N . PHE A 1 189 ? 17.344 -5.425 -5.313 1.00 95.19 189 PHE A N 1
ATOM 1482 C CA . PHE A 1 189 ? 16.010 -5.647 -5.870 1.00 95.19 189 PHE A CA 1
ATOM 1483 C C . PHE A 1 189 ? 15.909 -6.972 -6.639 1.00 95.19 189 PHE A C 1
ATOM 1485 O O . PHE A 1 189 ? 15.015 -7.781 -6.381 1.00 95.19 189 PHE A O 1
ATOM 1492 N N . ASN A 1 190 ? 16.859 -7.237 -7.536 1.00 93.56 190 ASN A N 1
ATOM 1493 C CA . ASN A 1 190 ? 16.879 -8.433 -8.371 1.00 93.56 190 ASN A CA 1
ATOM 1494 C C . ASN A 1 190 ? 17.038 -9.716 -7.547 1.00 93.56 190 ASN A C 1
ATOM 1496 O O . ASN A 1 190 ? 16.452 -10.740 -7.900 1.00 93.56 190 ASN A O 1
ATOM 1500 N N . LYS A 1 191 ? 17.777 -9.678 -6.433 1.00 94.56 191 LYS A N 1
ATOM 1501 C CA . LYS A 1 191 ? 17.870 -10.791 -5.474 1.00 94.56 191 LYS A CA 1
ATOM 1502 C C . LYS A 1 191 ? 16.495 -11.163 -4.906 1.00 94.56 191 LYS A C 1
ATOM 1504 O O . LYS A 1 191 ? 16.133 -12.338 -4.920 1.00 94.56 191 LYS A O 1
ATOM 1509 N N . TYR A 1 192 ? 15.704 -10.181 -4.468 1.00 89.12 192 TYR A N 1
ATOM 1510 C CA . TYR A 1 192 ? 14.351 -10.420 -3.943 1.00 89.12 192 TYR A CA 1
ATOM 1511 C C . TYR A 1 192 ? 13.346 -10.782 -5.047 1.00 89.12 192 TYR A C 1
ATOM 1513 O O . TYR A 1 192 ? 12.482 -11.634 -4.827 1.00 89.12 192 TYR A O 1
ATOM 1521 N N . ALA A 1 193 ? 13.492 -10.204 -6.244 1.00 84.62 193 ALA A N 1
ATOM 1522 C CA . ALA A 1 193 ? 12.671 -10.531 -7.409 1.00 84.62 193 ALA A CA 1
ATOM 1523 C C . ALA A 1 193 ? 12.869 -11.985 -7.864 1.00 84.62 193 ALA A C 1
ATOM 1525 O O . ALA A 1 193 ? 11.890 -12.696 -8.073 1.00 84.62 193 ALA A O 1
ATOM 1526 N N . LYS A 1 194 ? 14.120 -12.463 -7.935 1.00 89.25 194 LYS A N 1
ATOM 1527 C CA . LYS A 1 194 ? 14.441 -13.868 -8.253 1.00 89.25 194 LYS A CA 1
ATOM 1528 C C . LYS A 1 194 ? 13.867 -14.848 -7.227 1.00 89.25 194 LYS A C 1
ATOM 1530 O O . LYS A 1 194 ? 13.500 -15.960 -7.588 1.00 89.25 194 LYS A O 1
ATOM 1535 N N . ALA A 1 195 ? 13.767 -14.431 -5.967 1.00 82.19 195 ALA A N 1
ATOM 1536 C CA . ALA A 1 195 ? 13.184 -15.227 -4.892 1.00 82.19 195 ALA A CA 1
ATOM 1537 C C . ALA A 1 195 ? 11.642 -15.167 -4.834 1.00 82.19 195 ALA A C 1
ATOM 1539 O O . ALA A 1 195 ? 11.062 -15.731 -3.909 1.00 82.19 195 ALA A O 1
ATOM 1540 N N . ASN A 1 196 ? 10.975 -14.478 -5.773 1.00 77.38 196 ASN A N 1
ATOM 1541 C CA . ASN A 1 196 ? 9.527 -14.221 -5.751 1.00 77.38 196 ASN A CA 1
ATOM 1542 C C . ASN A 1 196 ? 9.044 -13.644 -4.409 1.00 77.38 196 ASN A C 1
ATOM 1544 O O . ASN A 1 196 ? 7.982 -14.002 -3.899 1.00 77.38 196 ASN A O 1
ATOM 1548 N N . SER A 1 197 ? 9.852 -12.773 -3.800 1.00 77.38 197 SER A N 1
ATOM 1549 C CA . SER A 1 197 ? 9.540 -12.230 -2.484 1.00 77.38 197 SER A CA 1
ATOM 1550 C C . SER A 1 197 ? 8.299 -11.324 -2.534 1.00 77.38 197 SER A C 1
ATOM 1552 O O . SER A 1 197 ? 8.198 -10.479 -3.428 1.00 77.38 197 SER A O 1
ATOM 1554 N N . PRO A 1 198 ? 7.394 -11.392 -1.537 1.00 71.56 198 PRO A N 1
ATOM 1555 C CA . PRO A 1 198 ? 6.250 -10.480 -1.446 1.00 71.56 198 PRO A CA 1
ATOM 1556 C C . PRO A 1 198 ? 6.660 -9.014 -1.214 1.00 71.56 198 PRO A C 1
ATOM 1558 O O . PRO A 1 198 ? 5.822 -8.122 -1.296 1.00 71.56 198 PRO A O 1
ATOM 1561 N N . LEU A 1 199 ? 7.941 -8.751 -0.929 1.00 77.94 199 LEU A N 1
ATOM 1562 C CA . LEU A 1 199 ? 8.489 -7.411 -0.706 1.00 77.94 199 LEU A CA 1
ATOM 1563 C C . LEU A 1 199 ? 8.749 -6.646 -2.014 1.00 77.94 199 LEU A C 1
ATOM 1565 O O . LEU A 1 199 ? 8.892 -5.425 -1.991 1.00 77.94 199 LEU A O 1
ATOM 1569 N N . VAL A 1 200 ? 8.812 -7.348 -3.150 1.00 80.50 200 VAL A N 1
ATOM 1570 C CA . VAL A 1 200 ? 9.238 -6.789 -4.444 1.00 80.50 200 VAL A CA 1
ATOM 1571 C C . VAL A 1 200 ? 8.368 -5.607 -4.899 1.00 80.50 200 VAL A C 1
ATOM 1573 O O . VAL A 1 200 ? 8.949 -4.595 -5.289 1.00 80.50 200 VAL A O 1
ATOM 1576 N N . PRO A 1 201 ? 7.023 -5.637 -4.789 1.00 81.31 201 PRO A N 1
ATOM 1577 C CA . PRO A 1 201 ? 6.197 -4.473 -5.119 1.00 81.31 201 PRO A CA 1
ATOM 1578 C C . PRO A 1 201 ? 6.499 -3.243 -4.256 1.00 81.31 201 PRO A C 1
ATOM 1580 O O . PRO A 1 201 ? 6.614 -2.132 -4.771 1.00 81.31 201 PRO A O 1
ATOM 1583 N N . ALA A 1 202 ? 6.697 -3.431 -2.948 1.00 80.44 202 ALA A N 1
ATOM 1584 C CA . ALA A 1 202 ? 7.030 -2.331 -2.042 1.00 80.44 202 ALA A CA 1
ATOM 1585 C C . ALA A 1 202 ? 8.411 -1.733 -2.367 1.00 80.44 202 ALA A C 1
ATOM 1587 O O . ALA A 1 202 ? 8.566 -0.514 -2.418 1.00 80.44 202 ALA A O 1
ATOM 1588 N N . MET A 1 203 ? 9.401 -2.582 -2.666 1.00 85.81 203 MET A N 1
ATOM 1589 C CA . MET A 1 203 ? 10.724 -2.136 -3.114 1.00 85.81 203 MET A CA 1
ATOM 1590 C C . MET A 1 203 ? 10.643 -1.372 -4.443 1.00 85.81 203 MET A C 1
ATOM 1592 O O . MET A 1 203 ? 11.249 -0.311 -4.572 1.00 85.81 203 MET A O 1
ATOM 1596 N N . ALA A 1 204 ? 9.873 -1.870 -5.417 1.00 86.69 204 ALA A N 1
ATOM 1597 C CA . ALA A 1 204 ? 9.718 -1.230 -6.723 1.00 86.69 204 ALA A CA 1
ATOM 1598 C C . ALA A 1 204 ? 9.137 0.183 -6.594 1.00 86.69 204 ALA A C 1
ATOM 1600 O O . ALA A 1 204 ? 9.647 1.115 -7.213 1.00 86.69 204 ALA A O 1
ATOM 1601 N N . ARG A 1 205 ? 8.116 0.363 -5.748 1.00 82.88 205 ARG A N 1
ATOM 1602 C CA . ARG A 1 205 ? 7.498 1.674 -5.497 1.00 82.88 205 ARG A CA 1
ATOM 1603 C C . ARG A 1 205 ? 8.476 2.651 -4.852 1.00 82.88 205 ARG A C 1
ATOM 1605 O O . ARG A 1 205 ? 8.607 3.765 -5.341 1.00 82.88 205 ARG A O 1
ATOM 1612 N N . GLN A 1 206 ? 9.238 2.207 -3.851 1.00 84.44 206 GLN A N 1
ATOM 1613 C CA . GLN A 1 206 ? 10.291 3.019 -3.229 1.00 84.44 206 GLN A CA 1
ATOM 1614 C C . GLN A 1 206 ? 11.396 3.423 -4.216 1.00 84.44 206 GLN A C 1
ATOM 1616 O O . GLN A 1 206 ? 11.951 4.512 -4.112 1.00 84.44 206 GLN A O 1
ATOM 1621 N N . ILE A 1 207 ? 11.727 2.582 -5.196 1.00 92.25 207 ILE A N 1
ATOM 1622 C CA . ILE A 1 207 ? 12.686 2.948 -6.251 1.00 92.25 207 ILE A CA 1
ATOM 1623 C C . ILE A 1 207 ? 12.087 3.983 -7.221 1.00 92.25 207 ILE A C 1
ATOM 1625 O O . ILE A 1 207 ? 12.817 4.819 -7.748 1.00 92.25 207 ILE A O 1
ATOM 1629 N N . GLN A 1 208 ? 10.776 3.924 -7.476 1.00 88.62 208 GLN A N 1
ATOM 1630 C CA . GLN A 1 208 ? 10.083 4.808 -8.422 1.00 88.62 208 GLN A CA 1
ATOM 1631 C C . GLN A 1 208 ? 9.678 6.169 -7.849 1.00 88.62 208 GLN A C 1
ATOM 1633 O O . GLN A 1 208 ? 9.238 7.020 -8.619 1.00 88.62 208 GLN A O 1
ATOM 1638 N N . GLU A 1 209 ? 9.815 6.401 -6.543 1.00 84.81 209 GLU A N 1
ATOM 1639 C CA . GLU A 1 209 ? 9.566 7.727 -5.976 1.00 84.81 209 GLU A CA 1
ATOM 1640 C C . GLU A 1 209 ? 10.470 8.779 -6.647 1.00 84.81 209 GLU A C 1
ATOM 1642 O O . GLU A 1 209 ? 11.692 8.584 -6.699 1.00 84.81 209 GLU A O 1
ATOM 1647 N N . PRO A 1 210 ? 9.898 9.896 -7.137 1.00 85.19 210 PRO A N 1
ATOM 1648 C CA . PRO A 1 210 ? 10.683 10.999 -7.669 1.00 85.19 210 PRO A CA 1
ATOM 1649 C C . PRO A 1 210 ? 11.688 11.500 -6.630 1.00 85.19 210 PRO A C 1
ATOM 1651 O O . PRO A 1 210 ? 11.342 11.723 -5.467 1.00 85.19 210 PRO A O 1
ATOM 1654 N N . MET A 1 211 ? 12.939 11.685 -7.047 1.00 86.06 211 MET A N 1
ATOM 1655 C CA . MET A 1 211 ? 13.986 12.236 -6.188 1.00 86.06 211 MET A CA 1
ATOM 1656 C C . MET A 1 211 ? 14.539 13.545 -6.759 1.00 86.06 211 MET A C 1
ATOM 1658 O O . MET A 1 211 ? 14.846 13.604 -7.952 1.00 86.06 211 MET A O 1
ATOM 1662 N N . PRO A 1 212 ? 14.694 14.596 -5.933 1.00 85.12 212 PRO A N 1
ATOM 1663 C CA . PRO A 1 212 ? 15.234 15.868 -6.390 1.00 85.12 212 PRO A CA 1
ATOM 1664 C C . PRO A 1 212 ? 16.714 15.715 -6.742 1.00 85.12 212 PRO A C 1
ATOM 1666 O O . PRO A 1 212 ? 17.505 15.209 -5.941 1.00 85.12 212 PRO A O 1
ATOM 1669 N N . ALA A 1 213 ? 17.093 16.186 -7.926 1.00 89.12 213 ALA A N 1
ATOM 1670 C CA . ALA A 1 213 ? 18.469 16.135 -8.392 1.00 89.12 213 ALA A CA 1
ATOM 1671 C C . ALA A 1 213 ? 19.237 17.413 -8.038 1.00 89.12 213 ALA A C 1
ATOM 1673 O O . ALA A 1 213 ? 18.730 18.527 -8.184 1.00 89.12 213 ALA A O 1
ATOM 1674 N N . GLY A 1 214 ? 20.498 17.270 -7.623 1.00 83.94 214 GLY A N 1
ATOM 1675 C CA . GLY A 1 214 ? 21.344 18.412 -7.255 1.00 83.94 214 GLY A CA 1
ATOM 1676 C C . GLY A 1 214 ? 21.724 19.328 -8.424 1.00 83.94 214 GLY A C 1
ATOM 1677 O O . GLY A 1 214 ? 22.175 20.451 -8.191 1.00 83.94 214 GLY A O 1
ATOM 1678 N N . TRP A 1 215 ? 21.524 18.863 -9.660 1.00 87.50 215 TRP A N 1
ATOM 1679 C CA . TRP A 1 215 ? 21.719 19.609 -10.907 1.00 87.50 215 TRP A CA 1
ATOM 1680 C C . TRP A 1 215 ? 20.428 20.259 -11.437 1.00 87.50 215 TRP A C 1
ATOM 1682 O O . TRP A 1 215 ? 20.447 20.879 -12.497 1.00 87.50 215 TRP A O 1
ATOM 1692 N N . GLY A 1 216 ? 19.320 20.138 -10.699 1.00 81.25 216 GLY A N 1
ATOM 1693 C CA . GLY A 1 216 ? 17.998 20.626 -11.087 1.00 81.25 216 GLY A CA 1
ATOM 1694 C C . GLY A 1 216 ? 17.107 19.534 -11.689 1.00 81.25 216 GLY A C 1
ATOM 1695 O O . GLY A 1 216 ? 17.577 18.638 -12.388 1.00 81.25 216 GLY A O 1
ATOM 1696 N N . GLY A 1 217 ? 15.803 19.627 -11.413 1.00 84.38 217 GLY A N 1
ATOM 1697 C CA . GLY A 1 217 ? 14.795 18.656 -11.846 1.00 84.38 217 GLY A CA 1
ATOM 1698 C C . GLY A 1 217 ? 14.603 17.481 -10.882 1.00 84.38 217 GLY A C 1
ATOM 1699 O O . GLY A 1 217 ? 15.092 17.486 -9.749 1.00 84.38 217 GLY A O 1
ATOM 1700 N N . GLU A 1 218 ? 13.869 16.476 -11.351 1.00 88.88 218 GLU A N 1
ATOM 1701 C CA . GLU A 1 218 ? 13.563 15.251 -10.613 1.00 88.88 218 GLU A CA 1
ATOM 1702 C C . GLU A 1 218 ? 13.993 14.024 -11.415 1.00 88.88 218 GLU A C 1
ATOM 1704 O O . GLU A 1 218 ? 13.873 13.983 -12.640 1.00 88.88 218 GLU A O 1
ATOM 1709 N N . VAL A 1 219 ? 14.482 13.009 -10.710 1.00 85.00 219 VAL A N 1
ATOM 1710 C CA . VAL A 1 219 ? 14.832 11.710 -11.280 1.00 85.00 219 VAL A CA 1
ATOM 1711 C C . VAL A 1 219 ? 13.779 10.697 -10.855 1.00 85.00 219 VAL A C 1
ATOM 1713 O O . VAL A 1 219 ? 13.567 10.461 -9.669 1.00 85.00 219 VAL A O 1
ATOM 1716 N N . VAL A 1 220 ? 13.149 10.060 -11.839 1.00 90.88 220 VAL A N 1
ATOM 1717 C CA . VAL A 1 220 ? 12.348 8.845 -11.653 1.00 90.88 220 VAL A CA 1
ATOM 1718 C C . VAL A 1 220 ? 13.124 7.699 -12.280 1.00 90.88 220 VAL A C 1
ATOM 1720 O O . VAL A 1 220 ? 13.440 7.753 -13.468 1.00 90.88 220 VAL A O 1
ATOM 1723 N N . ALA A 1 221 ? 13.433 6.660 -11.501 1.00 89.88 221 ALA A N 1
ATOM 1724 C CA . ALA A 1 221 ? 14.369 5.615 -11.914 1.00 89.88 221 ALA A CA 1
ATOM 1725 C C . ALA A 1 221 ? 13.997 4.958 -13.256 1.00 89.88 221 ALA A C 1
ATOM 1727 O O . ALA A 1 221 ? 14.858 4.790 -14.114 1.00 89.88 221 ALA A O 1
ATOM 1728 N N . SER A 1 222 ? 12.718 4.624 -13.489 1.00 89.81 222 SER A N 1
ATOM 1729 C CA . SER A 1 222 ? 12.323 3.981 -14.758 1.00 89.81 222 SER A CA 1
ATOM 1730 C C . SER A 1 222 ? 12.412 4.900 -15.977 1.00 89.81 222 SER A C 1
ATOM 1732 O O . SER A 1 222 ? 12.653 4.408 -17.081 1.00 89.81 222 SER A O 1
ATOM 1734 N N . THR A 1 223 ? 12.197 6.202 -15.793 1.00 90.00 223 THR A N 1
ATOM 1735 C CA . THR A 1 223 ? 12.330 7.212 -16.849 1.00 90.00 223 THR A CA 1
ATOM 1736 C C . THR A 1 223 ? 13.802 7.455 -17.142 1.00 90.00 223 THR A C 1
ATOM 1738 O O . THR A 1 223 ? 14.224 7.355 -18.285 1.00 90.00 223 THR A O 1
ATOM 1741 N N . PHE A 1 224 ? 14.609 7.635 -16.096 1.00 91.75 224 PHE A N 1
ATOM 1742 C CA . PHE A 1 224 ? 16.042 7.866 -16.231 1.00 91.75 224 PHE A CA 1
ATOM 1743 C C . PHE A 1 224 ? 16.762 6.698 -16.911 1.00 91.75 224 PHE A C 1
ATOM 1745 O O . PHE A 1 224 ? 17.605 6.912 -17.775 1.00 91.75 224 PHE A O 1
ATOM 1752 N N . ILE A 1 225 ? 16.399 5.454 -16.569 1.00 92.81 225 ILE A N 1
ATOM 1753 C CA . ILE A 1 225 ? 16.929 4.273 -17.259 1.00 92.81 225 ILE A CA 1
ATOM 1754 C C . ILE A 1 225 ? 16.550 4.304 -18.737 1.00 92.81 225 ILE A C 1
ATOM 1756 O O . ILE A 1 225 ? 17.427 4.156 -19.573 1.00 92.81 225 ILE A O 1
ATOM 1760 N N . LYS A 1 226 ? 15.275 4.537 -19.065 1.00 91.88 226 LYS A N 1
ATOM 1761 C CA . LYS A 1 226 ? 14.816 4.572 -20.461 1.00 91.88 226 LYS A CA 1
ATOM 1762 C C . LYS A 1 226 ? 15.599 5.595 -21.291 1.00 91.88 226 LYS A C 1
ATOM 1764 O O . LYS A 1 226 ? 15.913 5.330 -22.447 1.00 91.88 226 LYS A O 1
ATOM 1769 N N . ASP A 1 227 ? 15.867 6.757 -20.706 1.00 89.62 227 ASP A N 1
ATOM 1770 C CA . ASP A 1 227 ? 16.465 7.880 -21.420 1.00 89.62 227 ASP A CA 1
ATOM 1771 C C . ASP A 1 227 ? 17.995 7.749 -21.547 1.00 89.62 227 ASP A C 1
ATOM 1773 O O . ASP A 1 227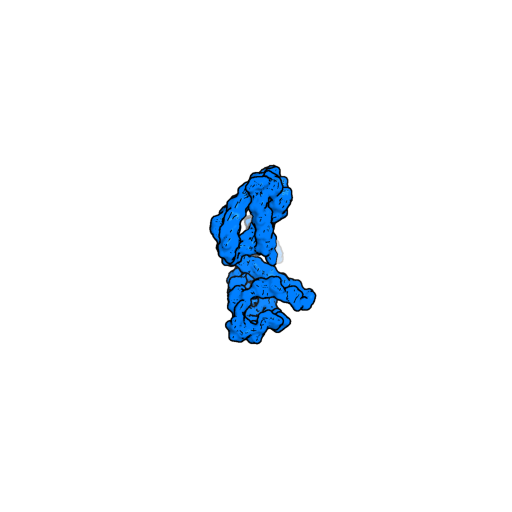 ? 18.570 8.307 -22.479 1.00 89.62 227 ASP A O 1
ATOM 1777 N N . HIS A 1 228 ? 18.650 6.986 -20.658 1.00 90.31 228 HIS A N 1
ATOM 1778 C CA . HIS A 1 228 ? 20.116 6.953 -20.550 1.00 90.31 228 HIS A CA 1
ATOM 1779 C C . HIS A 1 228 ? 20.762 5.554 -20.552 1.00 90.31 228 HIS A C 1
ATOM 1781 O O . HIS A 1 228 ? 21.989 5.456 -20.558 1.00 90.31 228 HIS A O 1
ATOM 1787 N N . SER A 1 229 ? 20.008 4.449 -20.550 1.00 85.62 229 SER A N 1
ATOM 1788 C CA . SER A 1 229 ? 20.567 3.081 -20.492 1.00 85.62 229 SER A CA 1
ATOM 1789 C C . SER A 1 229 ? 21.488 2.756 -21.668 1.00 85.62 229 SER A C 1
ATOM 1791 O O . SER A 1 229 ? 22.465 2.021 -21.507 1.00 85.62 229 SER A O 1
ATOM 1793 N N . CYS A 1 230 ? 21.224 3.353 -22.833 1.00 80.69 230 CYS A N 1
ATOM 1794 C CA . CYS A 1 230 ? 22.045 3.222 -24.033 1.00 80.69 230 CYS A CA 1
ATOM 1795 C C . CYS A 1 230 ? 23.457 3.810 -23.875 1.00 80.69 230 CYS A C 1
ATOM 1797 O O . CYS A 1 230 ? 24.345 3.475 -24.652 1.00 80.69 230 CYS A O 1
ATOM 1799 N N . GLU A 1 231 ? 23.704 4.647 -22.864 1.00 79.25 231 GLU A N 1
ATOM 1800 C CA . GLU A 1 231 ? 25.027 5.209 -22.576 1.00 79.25 231 GLU A CA 1
ATOM 1801 C C . GLU A 1 231 ? 25.956 4.191 -21.885 1.00 79.25 231 GLU A C 1
ATOM 1803 O O . GLU A 1 231 ? 27.173 4.375 -21.846 1.00 79.25 231 GLU A O 1
ATOM 1808 N N . LEU A 1 232 ? 25.404 3.078 -21.386 1.00 78.56 232 LEU A N 1
ATOM 1809 C CA . LEU A 1 232 ? 26.102 2.037 -20.629 1.00 78.56 232 LEU A CA 1
ATOM 1810 C C . LEU A 1 232 ? 25.972 0.662 -21.298 1.00 78.56 232 LEU A C 1
ATOM 1812 O O . LEU A 1 232 ? 25.422 -0.286 -20.745 1.00 78.56 232 LEU A O 1
ATOM 1816 N N . TRP A 1 233 ? 26.548 0.534 -22.491 1.00 71.06 233 TRP A N 1
ATOM 1817 C CA . TRP A 1 233 ? 26.441 -0.637 -23.374 1.00 71.06 233 TRP A CA 1
ATOM 1818 C C . TRP A 1 233 ? 26.740 -1.983 -22.694 1.00 71.06 233 TRP A C 1
ATOM 1820 O O . TRP A 1 233 ? 26.116 -2.985 -23.020 1.00 71.06 233 TRP A O 1
ATOM 1830 N N . GLN A 1 234 ? 27.663 -2.020 -21.728 1.00 79.12 234 GLN A N 1
ATOM 1831 C CA . GLN A 1 234 ? 28.035 -3.257 -21.026 1.00 79.12 234 GLN A CA 1
ATOM 1832 C C . GLN A 1 234 ? 26.939 -3.791 -20.089 1.00 79.12 234 GLN A C 1
ATOM 1834 O O . GLN A 1 234 ? 26.942 -4.976 -19.764 1.00 79.12 234 GLN A O 1
ATOM 1839 N N . ILE A 1 235 ? 26.020 -2.930 -19.641 1.00 79.50 235 ILE A N 1
ATOM 1840 C CA . ILE A 1 235 ? 24.960 -3.269 -18.677 1.00 79.50 235 ILE A CA 1
ATOM 1841 C C . ILE A 1 235 ? 23.569 -2.769 -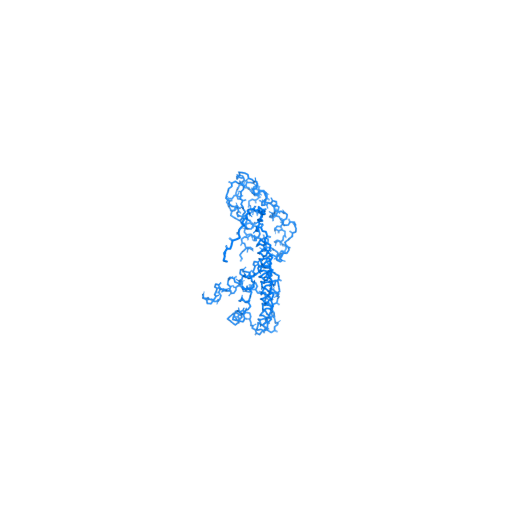19.105 1.00 79.50 235 ILE A C 1
ATOM 1843 O O . ILE A 1 235 ? 22.615 -2.903 -18.341 1.00 79.50 235 ILE A O 1
ATOM 1847 N N . GLY A 1 236 ? 23.426 -2.240 -20.324 1.00 82.69 236 GLY A N 1
ATOM 1848 C CA . GLY A 1 236 ? 22.178 -1.671 -20.845 1.00 82.69 236 GLY A CA 1
ATOM 1849 C C . GLY A 1 236 ? 21.005 -2.652 -20.793 1.00 82.69 236 GLY A C 1
ATOM 1850 O O . GLY A 1 236 ? 19.943 -2.313 -20.277 1.00 82.69 236 GLY A O 1
ATOM 1851 N N . ASP A 1 237 ? 21.224 -3.906 -21.194 1.00 85.75 237 ASP A N 1
ATOM 1852 C CA . ASP A 1 237 ? 20.195 -4.953 -21.120 1.00 85.75 237 ASP A CA 1
ATOM 1853 C C . ASP A 1 237 ? 19.772 -5.260 -19.676 1.00 85.75 237 ASP A C 1
ATOM 1855 O O . ASP A 1 237 ? 18.609 -5.559 -19.403 1.00 85.75 237 ASP A O 1
ATOM 1859 N N . GLN A 1 238 ? 20.703 -5.191 -18.720 1.00 88.38 238 GLN A N 1
ATOM 1860 C CA . GLN A 1 238 ? 20.389 -5.412 -17.306 1.00 88.38 238 GLN A CA 1
ATOM 1861 C C . GLN A 1 238 ? 19.536 -4.266 -16.758 1.00 88.38 238 GLN A C 1
ATOM 1863 O O . GLN A 1 238 ? 18.553 -4.516 -16.058 1.00 88.38 238 GLN A O 1
ATOM 1868 N N . LEU A 1 239 ? 19.874 -3.030 -17.131 1.00 90.75 239 LEU A N 1
ATOM 1869 C CA . LEU A 1 239 ? 19.126 -1.831 -16.767 1.00 90.75 239 LEU A CA 1
ATOM 1870 C C . LEU A 1 239 ? 17.712 -1.848 -17.363 1.00 90.75 239 LEU A C 1
ATOM 1872 O O . LEU A 1 239 ? 16.749 -1.610 -16.635 1.00 90.75 239 LEU A O 1
ATOM 1876 N N . GLU A 1 240 ? 17.547 -2.202 -18.639 1.00 90.81 240 GLU A N 1
ATOM 1877 C CA . GLU A 1 240 ? 16.219 -2.297 -19.263 1.00 90.81 240 GLU A CA 1
ATOM 1878 C C . GLU A 1 240 ? 15.367 -3.426 -18.668 1.00 90.81 240 GLU A C 1
ATOM 1880 O O . GLU A 1 240 ? 14.174 -3.242 -18.412 1.00 90.81 240 GLU A O 1
ATOM 1885 N N . ASN A 1 241 ? 15.967 -4.575 -18.346 1.00 90.69 241 ASN A N 1
ATOM 1886 C CA . ASN A 1 241 ? 15.264 -5.645 -17.634 1.00 90.69 241 ASN A CA 1
ATOM 1887 C C . ASN A 1 241 ? 14.839 -5.211 -16.224 1.00 90.69 241 ASN A C 1
ATOM 1889 O O . ASN A 1 241 ? 13.719 -5.493 -15.786 1.00 90.69 241 ASN A O 1
ATOM 1893 N N . PHE A 1 242 ? 15.709 -4.496 -15.509 1.00 93.88 242 PHE A N 1
ATOM 1894 C CA . PHE A 1 242 ? 15.379 -3.915 -14.213 1.00 93.88 242 PHE A CA 1
ATOM 1895 C C . PHE A 1 242 ? 14.232 -2.910 -14.335 1.00 93.88 242 PHE A C 1
ATOM 1897 O O . PHE A 1 242 ? 13.244 -3.026 -13.612 1.00 93.88 242 PHE A O 1
ATOM 1904 N N . ARG A 1 243 ? 14.288 -2.000 -15.310 1.00 93.56 243 ARG A N 1
ATOM 1905 C CA . ARG A 1 243 ? 13.219 -1.045 -15.624 1.00 93.56 243 ARG A CA 1
ATOM 1906 C C . ARG A 1 243 ? 11.887 -1.740 -15.901 1.00 93.56 243 ARG A C 1
ATOM 1908 O O . ARG A 1 243 ? 10.867 -1.337 -15.341 1.00 93.56 243 ARG A O 1
ATOM 1915 N N . ALA A 1 244 ? 11.884 -2.788 -16.722 1.00 88.88 244 ALA A N 1
ATOM 1916 C CA . ALA A 1 244 ? 10.687 -3.571 -17.015 1.00 88.88 244 ALA A CA 1
ATOM 1917 C C . ALA A 1 244 ? 10.101 -4.208 -15.746 1.00 88.88 244 ALA A C 1
ATOM 1919 O O . ALA A 1 244 ? 8.890 -4.142 -15.524 1.00 88.88 244 ALA A O 1
ATOM 1920 N N . ASN A 1 245 ? 10.952 -4.755 -14.874 1.00 87.75 245 ASN A N 1
ATOM 1921 C CA . ASN A 1 245 ? 10.518 -5.295 -13.589 1.00 87.75 245 ASN A CA 1
ATOM 1922 C C . ASN A 1 245 ? 9.952 -4.210 -12.671 1.00 87.75 245 ASN A C 1
ATOM 1924 O O . ASN A 1 245 ? 8.896 -4.419 -12.081 1.00 87.75 245 ASN A O 1
ATOM 1928 N N . LEU A 1 246 ? 10.591 -3.042 -12.576 1.00 88.94 246 LEU A N 1
ATOM 1929 C CA . LEU A 1 246 ? 10.059 -1.939 -11.777 1.00 88.94 246 LEU A CA 1
ATOM 1930 C C . LEU A 1 246 ? 8.646 -1.572 -12.228 1.00 88.94 246 LEU A C 1
ATOM 1932 O O . LEU A 1 246 ? 7.749 -1.544 -11.397 1.00 88.94 246 LEU A O 1
ATOM 1936 N N . LEU A 1 247 ? 8.432 -1.389 -13.534 1.00 83.50 247 LEU A N 1
ATOM 1937 C CA . LEU A 1 247 ? 7.113 -1.074 -14.092 1.00 83.50 247 LEU A CA 1
ATOM 1938 C C . LEU A 1 247 ? 6.089 -2.197 -13.895 1.00 83.50 247 LEU A C 1
ATOM 1940 O O . LEU A 1 247 ? 4.903 -1.920 -13.745 1.00 83.50 247 LEU A O 1
ATOM 1944 N N . LYS A 1 248 ? 6.525 -3.458 -13.921 1.00 83.62 248 LYS A N 1
ATOM 1945 C CA . LYS A 1 248 ? 5.662 -4.615 -13.664 1.00 83.62 248 LYS A CA 1
ATOM 1946 C C . LYS A 1 248 ? 5.179 -4.648 -12.214 1.00 83.62 248 LYS A C 1
ATOM 1948 O O . LYS A 1 248 ? 4.033 -5.000 -11.985 1.00 83.62 248 LYS A O 1
ATOM 1953 N N . TYR A 1 249 ? 6.055 -4.334 -11.261 1.00 77.06 249 TYR A N 1
ATOM 1954 C CA . TYR A 1 249 ? 5.778 -4.473 -9.828 1.00 77.06 249 TYR A CA 1
ATOM 1955 C C . TYR A 1 249 ? 5.246 -3.192 -9.168 1.00 77.06 249 TYR A C 1
ATOM 1957 O O . TYR A 1 249 ? 4.843 -3.241 -8.006 1.00 77.06 249 TYR A O 1
ATOM 1965 N N . THR A 1 250 ? 5.245 -2.054 -9.870 1.00 70.38 250 THR A N 1
ATOM 1966 C CA . THR A 1 250 ? 4.572 -0.829 -9.410 1.00 70.38 250 THR A CA 1
ATOM 1967 C C . THR A 1 250 ? 3.123 -0.692 -9.867 1.00 70.38 250 THR A C 1
ATOM 1969 O O . THR A 1 250 ? 2.401 0.078 -9.234 1.00 70.38 250 THR A O 1
ATOM 1972 N N . ARG A 1 251 ? 2.709 -1.415 -10.914 1.00 57.50 251 ARG A N 1
ATOM 1973 C CA . ARG A 1 251 ? 1.307 -1.557 -11.345 1.00 57.50 251 ARG A CA 1
ATOM 1974 C C . ARG A 1 251 ? 0.549 -2.511 -10.430 1.00 57.50 251 ARG A C 1
ATOM 1976 O O . ARG A 1 251 ? -0.661 -2.279 -10.262 1.00 57.50 251 ARG A O 1
#

Foldseek 3Di:
DDDDDDDDDDDDDDPPPDDPPVVVVVVVVVVVVVVVVVLVVVLVVLLVQLVVLLVQLLVQQAEDDLPPQVSSVVSCVSNLVSLVVSCVSPVVSSLVCLVVSQPWRAHNNNPDTDGLLVSLVVPLVVDDPVCSVSSVVSSVSSVVSVLVVPPDDPQLVVLLVQLLVCQQQDQDDDLVVSVVSCVSNLVVLVVCVVVVHPCNLSSLVSQQPWGAGNNGDTDGLLVSLVVCLVVPVVCSVVSPVSSVSSVVSPD

Sequence (251 aa):
MKRIVLLLLLTLISPAVFAQTTVNASAIERAAKAAHNQKADQVSKLTAQTLADLKAFQKAAFRYQYYDYNFMFQSMDALRESYMQLRGASETAAKSVAPQINEPIAIANGQRSIRLAAYLNMETCTLWQSEQPKFDAFAEALQADLQEGVALPAEFKQTLASFREYVKNSKQLNSNWVLQSMMPVMDVFNKYAKANSPLVPAMARQIQEPMPAGWGGEVVASTFIKDHSCELWQIGDQLENFRANLLKYTR

pLDDT: mean 81.55, std 16.27, range [31.86, 97.88]

Secondary structure (DSSP, 8-state):
-----------------SSHHHHHHHHHHHHHHHHHHHHHHHHHHHHHHHHHHHHHHHHHHTTS-TT-HHHHHHHHHHHHHHHHHHHHH-HHHHHHHHHHHTS-EEEGGGTEEE-HHHHHHHHGGGS-TTTHHHHHHHHHHHHHHHHTTS---HHHHHHHHHHHHHHHH-SS--HHHHHHHHHHHHHHHHHHHHTT-TTHHHHHHHHHS-EE-TTSSEE-HHHHHHHHGGG-TTTHHHHHHHHHHHHHHH-